Protein AF-A0A5C3M420-F1 (afdb_monomer_lite)

Structure (mmCIF, N/CA/C/O backbone):
data_AF-A0A5C3M420-F1
#
_entry.id   AF-A0A5C3M420-F1
#
loop_
_atom_site.group_PDB
_atom_site.id
_atom_site.type_symbol
_atom_site.label_atom_id
_atom_site.label_alt_id
_atom_site.label_comp_id
_atom_site.label_asym_id
_atom_site.label_entity_id
_atom_site.label_seq_id
_atom_site.pdbx_PDB_ins_code
_atom_site.Cartn_x
_atom_site.Cartn_y
_atom_site.Cartn_z
_atom_site.occupancy
_atom_site.B_iso_or_equiv
_atom_site.auth_seq_id
_atom_site.auth_comp_id
_atom_site.auth_asym_id
_atom_site.auth_atom_id
_atom_site.pdbx_PDB_model_num
ATOM 1 N N . MET A 1 1 ? 15.493 58.027 -24.169 1.00 43.50 1 MET A N 1
ATOM 2 C CA . MET A 1 1 ? 16.728 57.248 -24.411 1.00 43.50 1 MET A CA 1
ATOM 3 C C . MET A 1 1 ? 17.634 57.527 -23.224 1.00 43.50 1 MET A C 1
ATOM 5 O O . MET A 1 1 ? 17.927 58.688 -23.019 1.00 43.50 1 MET A O 1
ATOM 9 N N . THR A 1 2 ? 18.000 56.637 -22.314 1.00 48.19 2 THR A N 1
ATOM 10 C CA . THR A 1 2 ? 17.887 55.180 -22.166 1.00 48.19 2 THR A CA 1
ATOM 11 C C . THR A 1 2 ? 18.110 54.955 -20.668 1.00 48.19 2 THR A C 1
ATOM 13 O O . THR A 1 2 ? 19.134 55.381 -20.142 1.00 48.19 2 THR A O 1
ATOM 16 N N . SER A 1 3 ? 17.143 54.359 -19.975 1.00 47.31 3 SER A N 1
ATOM 17 C CA . SER A 1 3 ? 17.242 54.040 -18.548 1.00 47.31 3 SER A CA 1
ATOM 18 C C . SER A 1 3 ? 17.802 52.629 -18.400 1.00 47.31 3 SER A C 1
ATOM 20 O O . SER A 1 3 ? 17.186 51.684 -18.886 1.00 47.31 3 SER A O 1
ATOM 22 N N . ALA A 1 4 ? 18.955 52.480 -17.748 1.00 53.03 4 ALA A N 1
ATOM 23 C CA . ALA A 1 4 ? 19.544 51.184 -17.424 1.00 53.03 4 ALA A CA 1
ATOM 24 C C . ALA A 1 4 ? 19.573 51.009 -15.899 1.00 53.03 4 ALA A C 1
ATOM 26 O O . ALA A 1 4 ? 20.404 51.596 -15.209 1.00 53.03 4 ALA A O 1
ATOM 27 N N . SER A 1 5 ? 18.630 50.218 -15.382 1.00 60.97 5 SER A N 1
ATOM 28 C CA . SER A 1 5 ? 18.646 49.701 -14.012 1.00 60.97 5 SER A CA 1
ATOM 29 C C . SER A 1 5 ? 19.560 48.481 -13.944 1.00 60.97 5 SER A C 1
ATOM 31 O O . SER A 1 5 ? 19.334 47.491 -14.637 1.00 60.97 5 SER A O 1
ATOM 33 N N . ILE A 1 6 ? 20.574 48.553 -13.085 1.00 59.03 6 ILE A N 1
ATOM 34 C CA . ILE A 1 6 ? 21.449 47.439 -12.716 1.00 59.03 6 ILE A CA 1
ATOM 35 C C . ILE A 1 6 ? 20.748 46.645 -11.607 1.00 59.03 6 ILE A C 1
ATOM 37 O O . ILE A 1 6 ? 20.498 47.173 -10.526 1.00 59.03 6 ILE A O 1
ATOM 41 N N . VAL A 1 7 ? 20.416 45.384 -11.886 1.00 64.81 7 VAL A N 1
ATOM 42 C CA . VAL A 1 7 ? 19.904 44.419 -10.903 1.00 64.81 7 VAL A CA 1
ATOM 43 C C . VAL A 1 7 ? 21.089 43.619 -10.365 1.00 64.81 7 VAL A C 1
ATOM 45 O O . VAL A 1 7 ? 21.772 42.925 -11.116 1.00 64.81 7 VAL A O 1
ATOM 48 N N . GLN A 1 8 ? 21.350 43.741 -9.064 1.00 56.66 8 GLN A N 1
ATOM 49 C CA . GLN A 1 8 ? 22.306 42.914 -8.330 1.00 56.66 8 GLN A CA 1
ATOM 50 C C . GLN A 1 8 ? 21.670 41.552 -8.022 1.00 56.66 8 GLN A C 1
ATOM 52 O O . GLN A 1 8 ? 20.697 41.471 -7.274 1.00 56.66 8 GLN A O 1
ATOM 57 N N . ASN A 1 9 ? 22.236 40.483 -8.584 1.00 48.94 9 ASN A N 1
ATOM 58 C CA . ASN A 1 9 ? 21.923 39.105 -8.212 1.00 48.94 9 ASN A CA 1
ATOM 59 C C . ASN A 1 9 ? 22.788 38.695 -7.012 1.00 48.94 9 ASN A C 1
ATOM 61 O O . ASN A 1 9 ? 23.989 38.480 -7.158 1.00 48.94 9 ASN A O 1
ATOM 65 N N . ASN A 1 10 ? 22.171 38.564 -5.837 1.00 50.19 10 ASN A N 1
ATOM 66 C CA . ASN A 1 10 ? 22.760 37.899 -4.676 1.00 50.19 10 ASN A CA 1
ATOM 67 C C . ASN A 1 10 ? 22.453 36.396 -4.746 1.00 50.19 10 ASN A C 1
ATOM 69 O O . ASN A 1 10 ? 21.344 35.967 -4.435 1.00 50.19 10 ASN A O 1
ATOM 73 N N . THR A 1 11 ? 23.441 35.592 -5.130 1.00 52.19 11 THR A N 1
ATOM 74 C CA . THR A 1 11 ? 23.474 34.140 -4.890 1.00 52.19 11 THR A CA 1
ATOM 75 C C . THR A 1 11 ? 24.064 33.863 -3.507 1.00 52.19 11 THR A C 1
ATOM 77 O O . THR A 1 11 ? 25.225 34.214 -3.286 1.00 52.19 11 THR A O 1
ATOM 80 N N . PRO A 1 12 ? 23.349 33.204 -2.577 1.00 58.88 12 PRO A N 1
ATOM 81 C CA . PRO A 1 12 ? 23.989 32.638 -1.401 1.00 58.88 12 PRO A CA 1
ATOM 82 C C . PRO A 1 12 ? 24.700 31.329 -1.771 1.00 58.88 12 PRO A C 1
ATOM 84 O O . PRO A 1 12 ? 24.076 30.318 -2.087 1.00 58.88 12 PRO A O 1
ATOM 87 N N . SER A 1 13 ? 26.031 31.379 -1.710 1.00 59.00 13 SER A N 1
ATOM 88 C CA . SER A 1 13 ? 26.886 30.215 -1.483 1.00 59.00 13 SER A CA 1
ATOM 89 C C . SER A 1 13 ? 26.522 29.601 -0.130 1.00 59.00 13 SER A C 1
ATOM 91 O O . SER A 1 13 ? 26.544 30.293 0.887 1.00 59.00 13 SER A O 1
ATOM 93 N N . SER A 1 14 ? 26.172 28.317 -0.113 1.00 49.94 14 SER A N 1
ATOM 94 C CA . SER A 1 14 ? 26.114 27.522 1.113 1.00 49.94 14 SER A CA 1
ATOM 95 C C . SER A 1 14 ? 26.688 26.145 0.830 1.00 49.94 14 SER A C 1
ATOM 97 O O . SER A 1 14 ? 26.012 25.231 0.361 1.00 49.94 14 SER A O 1
ATOM 99 N N . GLU A 1 15 ? 27.969 26.047 1.145 1.00 55.97 15 GLU A N 1
ATOM 100 C CA . GLU A 1 15 ? 28.730 24.836 1.389 1.00 55.97 15 GLU A CA 1
ATOM 101 C C . GLU A 1 15 ? 27.978 23.882 2.331 1.00 55.97 15 GLU A C 1
ATOM 103 O O . GLU A 1 15 ? 27.531 24.284 3.406 1.00 55.97 15 GLU A O 1
ATOM 108 N N . LYS A 1 16 ? 27.862 22.615 1.917 1.00 52.25 16 LYS A N 1
ATOM 109 C CA . LYS A 1 16 ? 28.010 21.391 2.732 1.00 52.25 16 LYS A CA 1
ATOM 110 C C . LYS A 1 16 ? 27.599 20.188 1.884 1.00 52.25 16 LYS A C 1
ATOM 112 O O . LYS A 1 16 ? 26.510 19.636 2.002 1.00 52.25 16 LYS A O 1
ATOM 117 N N . SER A 1 17 ? 28.513 19.782 1.012 1.00 45.66 17 SER A N 1
ATOM 118 C CA . SER A 1 17 ? 28.551 18.431 0.467 1.00 45.66 17 SER A CA 1
ATOM 119 C C . SER A 1 17 ? 28.865 17.463 1.610 1.00 45.66 17 SER A C 1
ATOM 121 O O . SER A 1 17 ? 30.015 17.348 2.034 1.00 45.66 17 SER A O 1
ATOM 123 N N . ILE A 1 18 ? 27.840 16.793 2.133 1.00 50.50 18 ILE A N 1
ATOM 124 C CA . ILE A 1 18 ? 28.016 15.595 2.954 1.00 50.50 18 ILE A CA 1
ATOM 125 C C . ILE A 1 18 ? 28.376 14.479 1.973 1.00 50.50 18 ILE A C 1
ATOM 127 O O . ILE A 1 18 ? 27.504 13.869 1.360 1.00 50.50 18 ILE A O 1
ATOM 131 N N . TYR A 1 19 ? 29.677 14.281 1.764 1.00 42.84 19 TYR A N 1
ATOM 132 C CA . TYR A 1 19 ? 30.192 13.068 1.144 1.00 42.84 19 TYR A CA 1
ATOM 133 C C . TYR A 1 19 ? 29.879 11.910 2.089 1.00 42.84 19 TYR A C 1
ATOM 135 O O . TYR A 1 19 ? 30.437 11.816 3.181 1.00 42.84 19 TYR A O 1
ATOM 143 N N . PHE A 1 20 ? 28.941 11.064 1.679 1.00 44.50 20 PHE A N 1
ATOM 144 C CA . PHE A 1 20 ? 28.735 9.765 2.292 1.00 44.50 20 PHE A CA 1
ATOM 145 C C . PHE A 1 20 ? 29.789 8.829 1.695 1.00 44.50 20 PHE A C 1
ATOM 147 O O . PHE A 1 20 ? 29.672 8.382 0.556 1.00 44.50 20 PHE A O 1
ATOM 154 N N . ASP A 1 21 ? 30.859 8.623 2.455 1.00 44.31 21 ASP A N 1
ATOM 155 C CA . ASP A 1 21 ? 31.902 7.635 2.203 1.00 44.31 21 ASP A CA 1
ATOM 156 C C . ASP A 1 21 ? 31.321 6.238 2.488 1.00 44.31 21 ASP A C 1
ATOM 158 O O . ASP A 1 21 ? 31.349 5.736 3.614 1.00 44.31 21 ASP A O 1
ATOM 162 N N . ALA A 1 22 ? 30.668 5.657 1.477 1.00 46.47 22 ALA A N 1
ATOM 163 C CA . ALA A 1 22 ? 30.218 4.273 1.508 1.00 46.47 22 ALA A CA 1
ATOM 164 C C . ALA A 1 22 ? 31.413 3.372 1.186 1.00 46.47 22 ALA A C 1
ATOM 166 O O . ALA A 1 22 ? 31.819 3.188 0.040 1.00 46.47 22 ALA A O 1
ATOM 167 N N . SER A 1 23 ? 31.975 2.835 2.255 1.00 44.78 23 SER A N 1
ATOM 168 C CA . SER A 1 23 ? 33.037 1.850 2.261 1.00 44.78 23 SER A CA 1
ATOM 169 C C . SER A 1 23 ? 32.582 0.524 1.637 1.00 44.78 23 SER A C 1
ATOM 171 O O . SER A 1 23 ? 31.492 0.021 1.904 1.00 44.78 23 SER A O 1
ATOM 173 N N . SER A 1 24 ? 33.515 -0.082 0.898 1.00 45.31 24 SER A N 1
ATOM 174 C CA . SER A 1 24 ? 33.681 -1.527 0.674 1.00 45.31 24 SER A CA 1
ATOM 175 C C . SER A 1 24 ? 32.577 -2.285 -0.079 1.00 45.31 24 SER A C 1
ATOM 177 O O . SER A 1 24 ? 31.695 -2.899 0.517 1.00 45.31 24 SER A O 1
ATOM 179 N N . GLU A 1 25 ? 32.735 -2.378 -1.401 1.00 46.38 25 GLU A N 1
ATOM 180 C CA . GLU A 1 25 ? 32.215 -3.504 -2.182 1.00 46.38 25 GLU A CA 1
ATOM 181 C C . GLU A 1 25 ? 33.044 -4.776 -1.894 1.00 46.38 25 GLU A C 1
ATOM 183 O O . GLU A 1 25 ? 34.276 -4.734 -1.980 1.00 46.38 25 GLU A O 1
ATOM 188 N N . PRO A 1 26 ? 32.421 -5.928 -1.588 1.00 55.19 26 PRO A N 1
ATOM 189 C CA . PRO A 1 26 ? 33.087 -7.217 -1.689 1.00 55.19 26 PRO A CA 1
ATOM 190 C C . PRO A 1 26 ? 33.207 -7.608 -3.167 1.00 55.19 26 PRO A C 1
ATOM 192 O O . PRO A 1 26 ? 32.217 -7.728 -3.890 1.00 55.19 26 PRO A O 1
ATOM 195 N N . SER A 1 27 ? 34.442 -7.829 -3.606 1.00 52.62 27 SER A N 1
ATOM 196 C CA . SER A 1 27 ? 34.795 -8.359 -4.918 1.00 52.62 27 SER A CA 1
ATOM 197 C C . SER A 1 27 ? 34.137 -9.723 -5.153 1.00 52.62 27 SER A C 1
ATOM 199 O O . SER A 1 27 ? 34.601 -10.761 -4.683 1.00 52.62 27 SER A O 1
ATOM 201 N N . MET A 1 28 ? 33.045 -9.734 -5.918 1.00 48.25 28 MET A N 1
ATOM 202 C CA . MET A 1 28 ? 32.495 -10.962 -6.481 1.00 48.25 28 MET A CA 1
ATOM 203 C C . MET A 1 28 ? 33.447 -11.477 -7.562 1.00 48.25 28 MET A C 1
ATOM 205 O O . MET A 1 28 ? 33.531 -10.944 -8.668 1.00 48.25 28 MET A O 1
ATOM 209 N N . GLN A 1 29 ? 34.189 -12.525 -7.212 1.00 52.38 29 GLN A N 1
ATOM 210 C CA . GLN A 1 29 ? 34.937 -13.363 -8.139 1.00 52.38 29 GLN A CA 1
ATOM 211 C C . GLN A 1 29 ? 33.974 -13.965 -9.167 1.00 52.38 29 GLN A C 1
ATOM 213 O O . GLN A 1 29 ? 33.218 -14.892 -8.883 1.00 52.38 29 GLN A O 1
ATOM 218 N N . ILE A 1 30 ? 34.020 -13.424 -10.382 1.00 45.00 30 ILE A N 1
ATOM 219 C CA . ILE A 1 30 ? 33.416 -14.024 -11.567 1.00 45.00 30 ILE A CA 1
ATOM 220 C C . ILE A 1 30 ? 34.209 -15.296 -11.873 1.00 45.00 30 ILE A C 1
ATOM 222 O O . ILE A 1 30 ? 35.359 -15.244 -12.314 1.00 45.00 30 ILE A O 1
ATOM 226 N N . ALA A 1 31 ? 33.595 -16.447 -11.605 1.00 53.00 31 ALA A N 1
ATOM 227 C CA . ALA A 1 31 ? 34.076 -17.733 -12.076 1.00 53.00 31 ALA A CA 1
ATOM 228 C C . ALA A 1 31 ? 34.090 -17.732 -13.614 1.00 53.00 31 ALA A C 1
ATOM 230 O O . ALA A 1 31 ? 33.068 -17.506 -14.264 1.00 53.00 31 ALA A O 1
ATOM 231 N N . GLN A 1 32 ? 35.269 -17.969 -14.184 1.00 59.88 32 GLN A N 1
ATOM 232 C CA . GLN A 1 32 ? 35.469 -18.190 -15.612 1.00 59.88 32 GLN A CA 1
ATOM 233 C C . GLN A 1 32 ? 34.682 -19.433 -16.067 1.00 59.88 32 GLN A C 1
ATOM 235 O O . GLN A 1 32 ? 34.848 -20.496 -15.463 1.00 59.88 32 GLN A O 1
ATOM 240 N N . PRO A 1 33 ? 33.869 -19.364 -17.136 1.00 60.94 33 PRO A N 1
ATOM 241 C CA . PRO A 1 33 ? 33.363 -20.567 -17.781 1.00 60.94 33 PRO A CA 1
ATOM 242 C C . PRO A 1 33 ? 34.481 -21.248 -18.588 1.00 60.94 33 PRO A C 1
ATOM 244 O O . PRO A 1 33 ? 35.229 -20.604 -19.325 1.00 60.94 33 PRO A O 1
ATOM 247 N N . ALA A 1 34 ? 34.587 -22.566 -18.419 1.00 58.53 34 ALA A N 1
ATOM 248 C CA . ALA A 1 34 ? 35.535 -23.444 -19.098 1.00 58.53 34 ALA A CA 1
ATOM 249 C C . ALA A 1 34 ? 35.396 -23.404 -20.639 1.00 58.53 34 ALA A C 1
ATOM 251 O O . ALA A 1 34 ? 34.295 -23.178 -21.150 1.00 58.53 34 ALA A O 1
ATOM 252 N N . PRO A 1 35 ? 36.479 -23.667 -21.400 1.00 57.88 35 PRO A N 1
ATOM 253 C CA . PRO A 1 35 ? 36.430 -23.702 -22.857 1.00 57.88 35 PRO A CA 1
ATOM 254 C C . PRO A 1 35 ? 35.629 -24.911 -23.358 1.00 57.88 35 PRO A C 1
ATOM 256 O O . PRO A 1 35 ? 35.943 -26.062 -23.051 1.00 57.88 35 PRO A O 1
ATOM 259 N N . ALA A 1 36 ? 34.601 -24.629 -24.159 1.00 50.03 36 ALA A N 1
ATOM 260 C CA . ALA A 1 36 ? 33.817 -25.629 -24.864 1.00 50.03 36 ALA A CA 1
ATOM 261 C C . ALA A 1 36 ? 34.689 -26.401 -25.865 1.00 50.03 36 ALA A C 1
ATOM 263 O O . ALA A 1 36 ? 35.425 -25.836 -26.676 1.00 50.03 36 ALA A O 1
ATOM 264 N N . THR A 1 37 ? 34.577 -27.719 -25.772 1.00 50.03 37 THR A N 1
ATOM 265 C CA . THR A 1 37 ? 35.192 -28.729 -26.622 1.00 50.03 37 THR A CA 1
ATOM 266 C C . THR A 1 37 ? 34.767 -28.553 -28.080 1.00 50.03 37 THR A C 1
ATOM 268 O O . THR A 1 37 ? 33.584 -28.439 -28.393 1.00 50.03 37 THR A O 1
ATOM 271 N N . GLN A 1 38 ? 35.757 -28.555 -28.970 1.00 47.25 38 GLN A N 1
ATOM 272 C CA . GLN A 1 38 ? 35.588 -28.652 -30.416 1.00 47.25 38 GLN A CA 1
ATOM 273 C C . GLN A 1 38 ? 34.860 -29.953 -30.773 1.00 47.25 38 GLN A C 1
ATOM 275 O O . GLN A 1 38 ? 35.262 -31.028 -30.331 1.00 47.25 38 GLN A O 1
ATOM 280 N N . GLY A 1 39 ? 33.824 -29.874 -31.606 1.00 43.59 39 GLY A N 1
ATOM 281 C CA . GLY A 1 39 ? 33.157 -31.067 -32.110 1.00 43.59 39 GLY A CA 1
ATOM 282 C C . GLY A 1 39 ? 32.059 -30.765 -33.118 1.00 43.59 39 GLY A C 1
ATOM 283 O O . GLY A 1 39 ? 30.974 -30.341 -32.741 1.00 43.59 39 GLY A O 1
ATOM 284 N N . SER A 1 40 ? 32.356 -31.099 -34.373 1.00 46.72 40 SER A N 1
ATOM 285 C CA . SER A 1 40 ? 31.415 -31.381 -35.467 1.00 46.72 40 SER A CA 1
ATOM 286 C C . SER A 1 40 ? 30.982 -30.198 -36.334 1.00 46.72 40 SER A C 1
ATOM 288 O O . SER A 1 40 ? 30.028 -29.475 -36.061 1.00 46.72 40 SER A O 1
ATOM 290 N N . GLN A 1 41 ? 31.690 -30.092 -37.463 1.00 41.44 41 GLN A N 1
ATOM 291 C CA . GLN A 1 41 ? 31.197 -29.507 -38.702 1.00 41.44 41 GLN A CA 1
ATOM 292 C C . GLN A 1 41 ? 29.822 -30.091 -39.041 1.00 41.44 41 GLN A C 1
ATOM 294 O O . GLN A 1 41 ? 29.684 -31.307 -39.175 1.00 41.44 41 GLN A O 1
ATOM 299 N N . VAL A 1 42 ? 28.831 -29.223 -39.235 1.00 45.12 42 VAL A N 1
ATOM 300 C CA . VAL A 1 42 ? 27.623 -29.570 -39.980 1.00 45.12 42 VAL A CA 1
ATOM 301 C C . VAL A 1 42 ? 27.673 -28.825 -41.303 1.00 45.12 42 VAL A C 1
ATOM 303 O O . VAL A 1 42 ? 27.854 -27.612 -41.379 1.00 45.12 42 VAL A O 1
ATOM 306 N N . GLN A 1 43 ? 27.603 -29.649 -42.330 1.00 43.06 43 GLN A N 1
ATOM 307 C CA . GLN A 1 43 ? 27.652 -29.397 -43.752 1.00 43.06 43 GLN A CA 1
ATOM 308 C C . GLN A 1 43 ? 26.469 -28.509 -44.168 1.00 43.06 43 GLN A C 1
ATOM 310 O O . GLN A 1 43 ? 25.319 -28.808 -43.851 1.00 43.06 43 GLN A O 1
ATOM 315 N N . TYR A 1 44 ? 26.755 -27.403 -44.856 1.00 36.34 44 TYR A N 1
ATOM 316 C CA . TYR A 1 44 ? 25.734 -26.565 -45.478 1.00 36.34 44 TYR A CA 1
ATOM 317 C C . TYR A 1 44 ? 25.247 -27.243 -46.758 1.00 36.34 44 TYR A C 1
ATOM 319 O O . TYR A 1 44 ? 25.980 -27.257 -47.745 1.00 36.34 44 TYR A O 1
ATOM 327 N N . ASP A 1 45 ? 24.010 -27.735 -46.757 1.00 40.59 45 ASP A N 1
ATOM 328 C CA . ASP A 1 45 ? 23.260 -27.967 -47.990 1.00 40.59 45 ASP A CA 1
ATOM 329 C C . ASP A 1 45 ? 22.263 -26.823 -48.198 1.00 40.59 45 ASP A C 1
ATO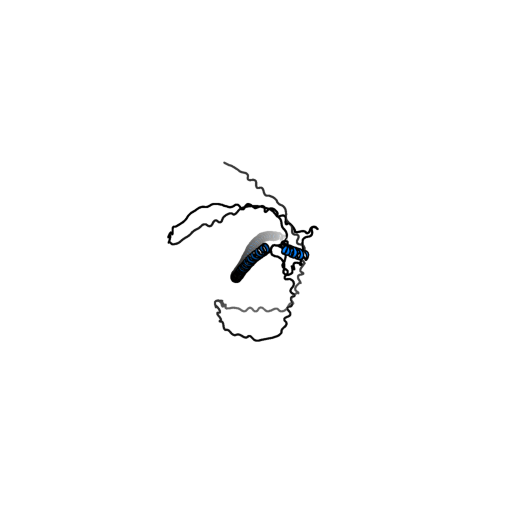M 331 O O . ASP A 1 45 ? 21.296 -26.636 -47.458 1.00 40.59 45 ASP A O 1
ATOM 335 N N . SER A 1 46 ? 22.544 -26.032 -49.232 1.00 45.97 46 SER A N 1
ATOM 336 C CA . SER A 1 46 ? 21.610 -25.093 -49.845 1.00 45.97 46 SER A CA 1
ATOM 337 C C . SER A 1 46 ? 20.595 -25.861 -50.679 1.00 45.97 46 SER A C 1
ATOM 339 O O . SER A 1 46 ? 20.960 -26.367 -51.736 1.00 45.97 46 SER A O 1
ATOM 341 N N . GLN A 1 47 ? 19.318 -25.849 -50.291 1.00 45.22 47 GLN A N 1
ATOM 342 C CA . GLN A 1 47 ? 18.212 -26.050 -51.232 1.00 45.22 47 GLN A CA 1
ATOM 343 C C . GLN A 1 47 ? 17.041 -25.106 -50.923 1.00 45.22 47 GLN A C 1
ATOM 345 O O . GLN A 1 47 ? 16.318 -25.249 -49.947 1.00 45.22 47 GLN A O 1
ATOM 350 N N . MET A 1 48 ? 16.948 -24.086 -51.777 1.00 39.38 48 MET A N 1
ATOM 351 C CA . MET A 1 48 ? 15.757 -23.591 -52.473 1.00 39.38 48 MET A CA 1
ATOM 352 C C . MET A 1 48 ? 14.374 -23.713 -51.801 1.00 39.38 48 MET A C 1
ATOM 354 O O . MET A 1 48 ? 13.810 -24.790 -51.672 1.00 39.38 48 MET A O 1
ATOM 358 N N . ALA A 1 49 ? 13.776 -22.528 -51.647 1.00 41.41 49 ALA A N 1
ATOM 359 C CA . ALA A 1 49 ? 12.416 -22.173 -52.060 1.00 41.41 49 ALA A CA 1
ATOM 360 C C . ALA A 1 49 ? 11.192 -22.720 -51.289 1.00 41.41 49 ALA A C 1
ATOM 362 O O . ALA A 1 49 ? 10.844 -23.892 -51.337 1.00 41.41 49 ALA A O 1
ATOM 363 N N . ALA A 1 50 ? 10.425 -21.733 -50.805 1.00 42.84 50 ALA A N 1
ATOM 364 C CA . ALA A 1 50 ? 8.987 -21.547 -51.025 1.00 42.84 50 ALA A CA 1
ATOM 365 C C . ALA A 1 50 ? 8.056 -21.634 -49.800 1.00 42.84 50 ALA A C 1
ATOM 367 O O . ALA A 1 50 ? 7.985 -22.621 -49.079 1.00 42.84 50 ALA A O 1
ATOM 368 N N . THR A 1 51 ? 7.187 -20.617 -49.768 1.00 41.44 51 THR A N 1
ATOM 369 C CA . THR A 1 51 ? 5.811 -20.602 -49.240 1.00 41.44 51 THR A CA 1
ATOM 370 C C . THR A 1 51 ? 5.628 -20.251 -47.761 1.00 41.44 51 THR A C 1
ATOM 372 O O . THR A 1 51 ? 5.730 -21.079 -46.863 1.00 41.44 51 THR A O 1
ATOM 375 N N . ALA A 1 52 ? 5.253 -18.989 -47.535 1.00 50.56 52 ALA A N 1
ATOM 376 C CA . ALA A 1 52 ? 4.556 -18.539 -46.336 1.00 50.56 52 ALA A CA 1
ATOM 377 C C . ALA A 1 52 ? 3.205 -19.263 -46.180 1.00 50.56 52 ALA A C 1
ATOM 379 O O . ALA A 1 52 ? 2.553 -19.577 -47.179 1.00 50.56 52 ALA A O 1
ATOM 380 N N . PRO A 1 53 ? 2.719 -19.412 -44.941 1.00 54.12 53 PRO A N 1
ATOM 381 C CA . PRO A 1 53 ? 1.413 -18.815 -44.681 1.00 54.12 53 PRO A CA 1
ATOM 382 C C . PRO A 1 53 ? 1.356 -18.017 -43.375 1.00 54.12 53 PRO A C 1
ATOM 384 O O . PRO A 1 53 ? 1.945 -18.363 -42.352 1.00 54.12 53 PRO A O 1
ATOM 387 N N . ALA A 1 54 ? 0.595 -16.928 -43.450 1.00 49.44 54 ALA A N 1
ATOM 388 C CA . ALA A 1 54 ? 0.193 -16.089 -42.338 1.00 49.44 54 ALA A CA 1
ATOM 389 C C . ALA A 1 54 ? -0.628 -16.887 -41.314 1.00 49.44 54 ALA A C 1
ATOM 391 O O . ALA A 1 54 ? -1.607 -17.540 -41.676 1.00 4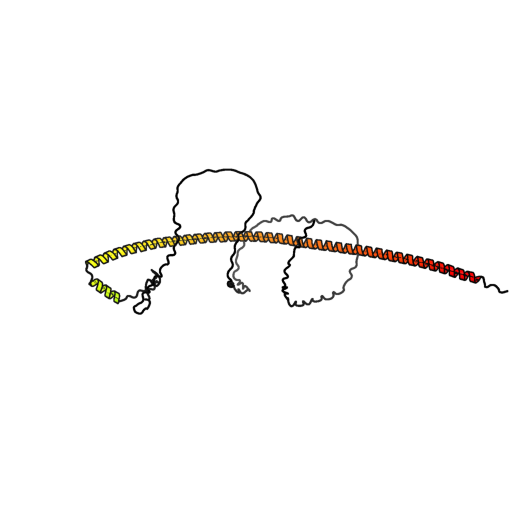9.44 54 ALA A O 1
ATOM 392 N N . VAL A 1 55 ? -0.272 -16.774 -40.033 1.00 48.31 55 VAL A N 1
ATOM 393 C CA . VAL A 1 55 ? -1.118 -17.223 -38.923 1.00 48.31 55 VAL A CA 1
ATOM 394 C C . VAL A 1 55 ? -1.581 -15.991 -38.157 1.00 48.31 55 VAL A C 1
ATOM 396 O O . VAL A 1 55 ? -0.829 -15.359 -37.419 1.00 48.31 55 VAL A O 1
ATOM 399 N N . SER A 1 56 ? -2.838 -15.645 -38.417 1.00 43.28 56 SER A N 1
ATOM 400 C CA . SER A 1 56 ? -3.682 -14.785 -37.594 1.00 43.28 56 SER A CA 1
ATOM 401 C C . SER A 1 56 ? -3.894 -15.445 -36.228 1.00 43.28 56 SER A C 1
ATOM 403 O O . SER A 1 56 ? -4.266 -16.616 -36.170 1.00 43.28 56 SER A O 1
ATOM 405 N N . TYR A 1 57 ? -3.690 -14.697 -35.143 1.00 42.06 57 TYR A N 1
ATOM 406 C CA . TYR A 1 57 ? -4.157 -15.080 -33.811 1.00 42.06 57 TYR A CA 1
ATOM 407 C C . TYR A 1 57 ? -5.250 -14.109 -33.365 1.00 42.06 57 TYR A C 1
ATOM 409 O O . TYR A 1 57 ? -4.977 -13.071 -32.765 1.00 42.06 57 TYR A O 1
ATOM 417 N N . ASP A 1 58 ? -6.495 -14.484 -33.652 1.00 37.97 58 ASP A N 1
ATOM 418 C CA . ASP A 1 58 ? -7.680 -13.977 -32.966 1.00 37.97 58 ASP A CA 1
ATOM 419 C C . ASP A 1 58 ? -7.759 -14.636 -31.579 1.00 37.97 58 ASP A C 1
ATOM 421 O O . ASP A 1 58 ? -8.056 -15.824 -31.454 1.00 37.97 58 ASP A O 1
ATOM 425 N N . TYR A 1 59 ? -7.499 -13.873 -30.514 1.00 41.69 59 TYR A N 1
ATOM 426 C CA . TYR A 1 59 ? -7.816 -14.272 -29.138 1.00 41.69 59 TYR A CA 1
ATOM 427 C C . TYR A 1 59 ? -9.063 -13.523 -28.671 1.00 41.69 59 TYR A C 1
ATOM 429 O O . TYR A 1 59 ? -9.001 -12.530 -27.948 1.00 41.69 59 TYR A O 1
ATOM 437 N N . ALA A 1 60 ? -10.219 -14.033 -29.085 1.00 49.44 60 ALA A N 1
ATOM 438 C CA . ALA A 1 60 ? -11.513 -13.619 -28.569 1.00 49.44 60 ALA A CA 1
ATOM 439 C C . ALA A 1 60 ? -12.421 -14.839 -28.393 1.00 49.44 60 ALA A C 1
ATOM 441 O O . ALA A 1 60 ? -13.301 -15.085 -29.204 1.00 49.44 60 ALA A O 1
ATOM 442 N N . HIS A 1 61 ? -12.249 -15.585 -27.300 1.00 44.81 61 HIS A N 1
ATOM 443 C CA . HIS A 1 61 ? -13.321 -16.432 -26.780 1.00 44.81 61 HIS A CA 1
ATOM 444 C C . HIS A 1 61 ? -13.319 -16.440 -25.254 1.00 44.81 61 HIS A C 1
ATOM 446 O O . HIS A 1 61 ? -12.420 -16.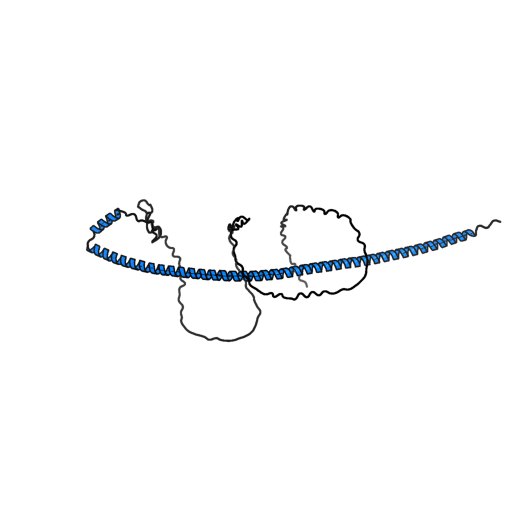956 -24.593 1.00 44.81 61 HIS A O 1
ATOM 452 N N . GLY A 1 62 ? -14.372 -15.834 -24.703 1.00 43.72 62 GLY A N 1
ATOM 453 C CA . GLY A 1 62 ? -14.741 -15.960 -23.306 1.00 43.72 62 GLY A CA 1
ATOM 454 C C . GLY A 1 62 ? -15.139 -17.397 -22.992 1.00 43.72 62 GLY A C 1
ATOM 455 O O . GLY A 1 62 ? -16.044 -17.952 -23.611 1.00 43.72 62 GLY A O 1
ATOM 456 N N . SER A 1 63 ? -14.479 -17.972 -21.993 1.00 41.59 63 SER A N 1
ATOM 457 C CA . SER A 1 63 ? -14.885 -19.233 -21.390 1.00 41.59 63 SER A CA 1
ATOM 458 C C . SER A 1 63 ? -15.787 -18.934 -20.195 1.00 41.59 63 SER A C 1
ATOM 460 O O . SER A 1 63 ? -15.333 -18.501 -19.136 1.00 41.59 63 SER A O 1
ATOM 462 N N . LYS A 1 64 ? -17.094 -19.117 -20.404 1.00 52.12 64 LYS A N 1
ATOM 463 C CA . LYS A 1 64 ? -18.079 -19.355 -19.348 1.00 52.12 64 LYS A CA 1
ATOM 464 C C . LYS A 1 64 ? -18.190 -20.872 -19.177 1.00 52.12 64 LYS A C 1
ATOM 466 O O . LYS A 1 64 ? -18.843 -21.516 -19.988 1.00 52.12 64 LYS A O 1
ATOM 471 N N . TYR A 1 65 ? -17.590 -21.414 -18.124 1.00 51.62 65 TYR A N 1
ATOM 472 C CA . TYR A 1 65 ? -17.960 -22.709 -17.546 1.00 51.62 65 TYR A CA 1
ATOM 473 C C . TYR A 1 65 ? -18.193 -22.446 -16.054 1.00 51.62 65 TYR A C 1
ATOM 475 O O . TYR A 1 65 ? -17.278 -22.026 -15.357 1.00 51.62 65 TYR A O 1
ATOM 483 N N . LEU A 1 66 ? -19.445 -22.266 -15.639 1.00 47.56 66 LEU A N 1
ATOM 484 C CA . LEU A 1 66 ? -20.426 -23.300 -15.291 1.00 47.56 66 LEU A CA 1
ATOM 485 C C . LEU A 1 66 ? -20.068 -23.964 -13.955 1.00 47.56 66 LEU A C 1
ATOM 487 O O . LEU A 1 66 ? -19.229 -24.858 -13.882 1.00 47.56 66 LEU A O 1
ATOM 491 N N . ASP A 1 67 ? -20.752 -23.477 -12.922 1.00 45.25 67 ASP A N 1
ATOM 492 C CA . ASP A 1 67 ? -21.006 -24.154 -11.659 1.00 45.25 67 ASP A CA 1
ATOM 493 C C . ASP A 1 67 ? -21.490 -25.589 -11.899 1.00 45.25 67 ASP A C 1
ATOM 495 O O . ASP A 1 67 ? -22.426 -25.784 -12.669 1.00 45.25 67 ASP A O 1
ATOM 499 N N . TYR A 1 68 ? -20.938 -26.563 -11.172 1.00 48.34 68 TYR A N 1
ATOM 500 C CA . TYR A 1 68 ? -21.740 -27.631 -10.575 1.00 48.34 68 TYR A CA 1
ATOM 501 C C . TYR A 1 68 ? -21.106 -28.129 -9.269 1.00 48.34 68 TYR A C 1
ATOM 503 O O . TYR A 1 68 ? -19.918 -28.417 -9.167 1.00 48.34 68 TYR A O 1
ATOM 511 N N . LEU A 1 69 ? -21.987 -28.161 -8.277 1.00 43.28 69 LEU A N 1
ATOM 512 C CA . LEU A 1 69 ? -21.876 -28.536 -6.873 1.00 43.28 69 LEU A CA 1
ATOM 513 C C . LEU A 1 69 ? -21.418 -29.986 -6.640 1.00 43.28 69 LEU A C 1
ATOM 515 O O . LEU A 1 69 ? -21.774 -30.878 -7.407 1.00 43.28 69 LEU A O 1
ATOM 519 N N . GLY A 1 70 ? -20.802 -30.246 -5.482 1.00 35.91 70 GLY A N 1
ATOM 520 C CA . GLY A 1 70 ? -20.758 -31.595 -4.904 1.00 35.91 70 GLY A CA 1
ATOM 521 C C . GLY A 1 70 ? -19.900 -31.719 -3.635 1.00 35.91 70 GLY A C 1
ATOM 522 O O . GLY A 1 70 ? -18.693 -31.535 -3.737 1.00 35.91 70 GLY A O 1
ATOM 523 N N . PRO A 1 71 ? -20.479 -32.016 -2.454 1.00 57.19 71 PRO A N 1
ATOM 524 C CA . PRO A 1 71 ? -19.805 -31.968 -1.155 1.00 57.19 71 PRO A CA 1
ATOM 525 C C . PRO A 1 71 ? -19.130 -33.300 -0.803 1.00 57.19 71 PRO A C 1
ATOM 527 O O . PRO A 1 71 ? -19.646 -34.360 -1.146 1.00 57.19 71 PRO A O 1
ATOM 530 N N . ASN A 1 72 ? -18.042 -33.269 -0.028 1.00 42.09 72 ASN A N 1
ATOM 531 C CA . ASN A 1 72 ? -17.694 -34.423 0.797 1.00 42.09 72 ASN A CA 1
ATOM 532 C C . ASN A 1 72 ? -16.952 -33.997 2.067 1.00 42.09 72 ASN A C 1
ATOM 534 O O . ASN A 1 72 ? -15.813 -33.538 2.028 1.00 42.09 72 ASN A O 1
ATOM 538 N N . ALA A 1 73 ? -17.649 -34.134 3.189 1.00 45.50 73 ALA A N 1
ATOM 539 C CA . ALA A 1 73 ? -17.091 -34.106 4.524 1.00 45.50 73 ALA A CA 1
ATOM 540 C C . ALA A 1 73 ? -17.045 -35.554 5.008 1.00 45.50 73 ALA A C 1
ATOM 542 O O . ALA A 1 73 ? -18.098 -36.181 5.073 1.00 45.50 73 ALA A O 1
ATOM 543 N N . GLN A 1 74 ? -15.862 -36.055 5.364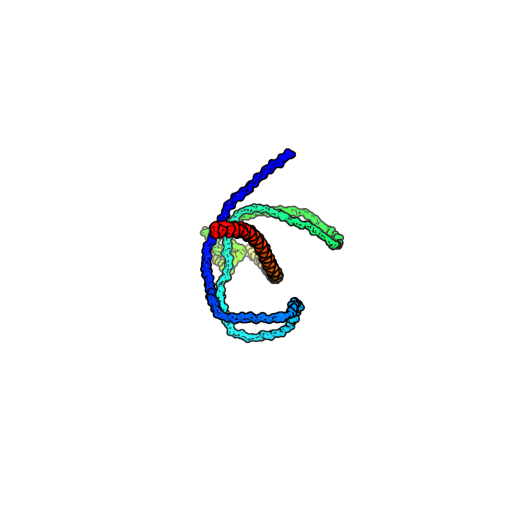 1.00 41.16 74 GLN A N 1
ATOM 544 C CA . GLN A 1 74 ? -15.693 -37.064 6.409 1.00 41.16 74 GLN A CA 1
ATOM 545 C C . GLN A 1 74 ? -14.210 -37.206 6.783 1.00 41.16 74 GLN A C 1
ATOM 547 O O . GLN A 1 74 ? -13.381 -37.600 5.972 1.00 41.16 74 GLN A O 1
ATOM 552 N N . ASN A 1 75 ? -13.940 -36.840 8.036 1.00 45.38 75 ASN A N 1
ATOM 553 C CA . ASN A 1 75 ? -13.129 -37.556 9.017 1.00 45.38 75 ASN A CA 1
ATOM 554 C C . ASN A 1 75 ? -11.745 -38.064 8.588 1.00 45.38 75 ASN A C 1
ATOM 556 O O . ASN A 1 75 ? -11.629 -39.115 7.972 1.00 45.38 75 ASN A O 1
ATOM 560 N N . ASN A 1 76 ? -10.704 -37.397 9.091 1.00 43.94 76 ASN A N 1
ATOM 561 C CA . ASN A 1 76 ? -9.519 -38.083 9.598 1.00 43.94 76 ASN A CA 1
ATOM 562 C C . ASN A 1 76 ? -9.105 -37.425 10.917 1.00 43.94 76 ASN A C 1
ATOM 564 O O . ASN A 1 76 ? -8.843 -36.223 10.972 1.00 43.94 76 ASN A O 1
ATOM 568 N N . GLU A 1 77 ? -9.135 -38.238 11.967 1.00 50.41 77 GLU A N 1
ATOM 569 C CA . GLU A 1 77 ? -8.621 -37.953 13.299 1.00 50.41 77 GLU A CA 1
ATOM 570 C C . GLU A 1 77 ? -7.079 -37.966 13.293 1.00 50.41 77 GLU A C 1
ATOM 572 O O . GLU A 1 77 ? -6.446 -38.634 12.477 1.00 50.41 77 GLU A O 1
ATOM 577 N N . ASP A 1 78 ? -6.513 -37.205 14.229 1.00 53.50 78 ASP A N 1
ATOM 578 C CA . ASP A 1 78 ? -5.184 -37.358 14.827 1.00 53.50 78 ASP A CA 1
ATOM 579 C C . ASP A 1 78 ? -3.946 -37.277 13.921 1.00 53.50 78 ASP A C 1
ATOM 581 O O . ASP A 1 78 ? -3.194 -38.228 13.715 1.00 53.50 78 ASP A O 1
ATOM 585 N N . GLY A 1 79 ? -3.649 -36.046 13.499 1.00 45.56 79 GLY A N 1
ATOM 586 C CA . GLY A 1 79 ? -2.309 -35.620 13.100 1.00 45.56 79 GLY A CA 1
ATOM 587 C C . GLY A 1 79 ? -1.895 -34.382 13.890 1.00 45.56 79 GLY A C 1
ATOM 588 O O . GLY A 1 79 ? -2.330 -33.274 13.584 1.00 45.56 79 GLY A O 1
ATOM 589 N N . ILE A 1 80 ? -1.053 -34.562 14.909 1.00 52.72 80 ILE A N 1
ATOM 590 C CA . ILE A 1 80 ? -0.371 -33.475 15.623 1.00 52.72 80 ILE A CA 1
ATOM 591 C C . ILE A 1 80 ? 0.539 -32.764 14.612 1.00 52.72 80 ILE A C 1
ATOM 593 O O . ILE A 1 80 ? 1.636 -33.228 14.308 1.00 52.72 80 ILE A O 1
ATOM 597 N N . ILE A 1 81 ? 0.069 -31.646 14.056 1.00 54.03 81 ILE A N 1
ATOM 598 C CA . ILE A 1 81 ? 0.880 -30.763 13.218 1.00 54.03 81 ILE A CA 1
ATOM 599 C C . ILE A 1 81 ? 1.768 -29.946 14.158 1.00 54.03 81 ILE A C 1
ATOM 601 O O . ILE A 1 81 ? 1.350 -28.950 14.744 1.00 54.03 81 ILE A O 1
ATOM 605 N N . GLN A 1 82 ? 3.010 -30.394 14.316 1.00 51.88 82 GLN A N 1
ATOM 606 C CA . GLN A 1 82 ? 4.102 -29.580 14.840 1.00 51.88 82 GLN A CA 1
ATOM 607 C C . GLN A 1 82 ? 4.354 -28.429 13.854 1.00 51.88 82 GLN A C 1
ATOM 609 O O . GLN A 1 82 ? 4.842 -28.642 12.746 1.00 51.88 82 GLN A O 1
ATOM 614 N N . HIS A 1 83 ? 3.988 -27.206 14.235 1.00 50.06 83 HIS A N 1
ATOM 615 C CA . HIS A 1 83 ? 4.330 -26.001 13.482 1.00 50.06 83 HIS A CA 1
ATOM 616 C C . HIS A 1 83 ? 5.809 -25.657 13.732 1.00 50.06 83 HIS A C 1
ATOM 618 O O . HIS A 1 83 ? 6.175 -25.437 14.886 1.00 50.06 83 HIS A O 1
ATOM 624 N N . PRO A 1 84 ? 6.675 -25.583 12.704 1.00 55.84 84 PRO A N 1
ATOM 625 C CA . PRO A 1 84 ? 8.105 -25.370 12.890 1.00 55.84 84 PRO A CA 1
ATOM 626 C C . PRO A 1 84 ? 8.457 -23.879 12.860 1.00 55.84 84 PRO A C 1
ATOM 628 O O . PRO A 1 84 ? 9.384 -23.492 12.163 1.00 55.84 84 PRO A O 1
ATOM 631 N N . HIS A 1 85 ? 7.713 -23.032 13.575 1.00 48.88 85 HIS A N 1
ATOM 632 C CA . HIS A 1 85 ? 8.109 -21.642 13.802 1.00 48.88 85 HIS A CA 1
ATOM 633 C C . HIS A 1 85 ? 7.622 -21.176 15.171 1.00 48.88 85 HIS A C 1
ATOM 635 O O . HIS A 1 85 ? 6.454 -20.834 15.360 1.00 48.88 85 HIS A O 1
ATOM 641 N N . ASP A 1 86 ? 8.560 -21.181 16.114 1.00 47.31 86 ASP A N 1
ATOM 642 C CA . ASP A 1 86 ? 8.438 -20.591 17.434 1.00 47.31 86 ASP A CA 1
ATOM 643 C C . ASP A 1 86 ? 7.926 -19.153 17.342 1.00 47.31 86 ASP A C 1
ATOM 645 O O . ASP A 1 86 ? 8.533 -18.267 16.733 1.00 47.31 86 ASP A O 1
ATOM 649 N N . SER A 1 87 ? 6.784 -18.937 17.984 1.00 57.34 87 SER A N 1
ATOM 650 C CA . SER A 1 87 ? 6.178 -17.642 18.235 1.00 57.34 87 SER A CA 1
ATOM 651 C C . SER A 1 87 ? 7.089 -16.799 19.131 1.00 57.34 87 SER A C 1
ATOM 653 O O . SER A 1 87 ? 6.958 -16.797 20.356 1.00 57.34 87 SER A O 1
ATOM 655 N N . GLN A 1 88 ? 8.012 -16.062 18.524 1.00 55.03 88 GLN A N 1
ATOM 656 C CA . GLN A 1 88 ? 8.682 -14.945 19.176 1.00 55.03 88 GLN A CA 1
ATOM 657 C C . GLN A 1 88 ? 7.814 -13.692 19.015 1.00 55.03 88 GLN A C 1
ATOM 659 O O . GLN A 1 88 ? 7.689 -13.135 17.929 1.00 55.03 88 GLN A O 1
ATOM 664 N N . GLY A 1 89 ? 7.220 -13.257 20.125 1.00 53.81 89 GLY A N 1
ATOM 665 C CA . GLY A 1 89 ? 7.033 -11.835 20.401 1.00 53.81 89 GLY A CA 1
ATOM 666 C C . GLY A 1 89 ? 5.905 -11.117 19.664 1.00 53.81 89 GLY A C 1
ATOM 667 O O . GLY A 1 89 ? 6.151 -10.246 18.838 1.00 53.81 89 GLY A O 1
ATOM 668 N N . TRP A 1 90 ? 4.664 -11.332 20.101 1.00 57.69 90 TRP A N 1
ATOM 669 C CA . TRP A 1 90 ? 3.709 -10.220 20.186 1.00 57.69 90 TRP A CA 1
ATOM 670 C C . TRP A 1 90 ? 4.067 -9.380 21.422 1.00 57.69 90 TRP A C 1
ATOM 672 O O . TRP A 1 90 ? 3.447 -9.495 22.477 1.00 57.69 90 TRP A O 1
ATOM 682 N N . LEU A 1 91 ? 5.121 -8.573 21.312 1.00 59.03 91 LEU A N 1
ATOM 683 C CA . LEU A 1 91 ? 5.330 -7.445 22.217 1.00 59.03 91 LEU A CA 1
ATOM 684 C C . LEU A 1 91 ? 4.777 -6.192 21.523 1.00 59.03 91 LEU A C 1
ATOM 686 O O . LEU A 1 91 ? 5.125 -5.949 20.366 1.00 59.03 91 LEU A O 1
ATOM 690 N N . PRO A 1 92 ? 3.919 -5.388 22.175 1.00 56.56 92 PRO A N 1
ATOM 691 C CA . PRO A 1 92 ? 3.609 -4.057 21.676 1.00 56.56 92 PRO A CA 1
ATOM 692 C C . PRO A 1 92 ? 4.880 -3.205 21.761 1.00 56.56 92 PRO A C 1
ATOM 694 O O . PRO A 1 92 ? 5.440 -3.030 22.841 1.00 56.56 92 PRO A O 1
ATOM 697 N N . ALA A 1 93 ? 5.343 -2.690 20.623 1.00 48.28 93 ALA A N 1
ATOM 698 C CA . ALA A 1 93 ? 6.425 -1.717 20.575 1.00 48.28 93 ALA A CA 1
ATOM 699 C C . ALA A 1 93 ? 5.979 -0.429 21.289 1.00 48.28 93 ALA A C 1
ATOM 701 O O . ALA A 1 93 ? 5.230 0.377 20.738 1.00 48.28 93 ALA A O 1
ATOM 702 N N . THR A 1 94 ? 6.410 -0.257 22.537 1.00 52.81 94 THR A N 1
ATOM 703 C CA . THR A 1 94 ? 6.412 1.028 23.233 1.00 52.81 94 THR A CA 1
ATOM 704 C C . THR A 1 94 ? 7.769 1.681 23.021 1.00 52.81 94 THR A C 1
ATOM 706 O O . THR A 1 94 ? 8.630 1.567 23.882 1.00 52.81 94 THR A O 1
ATOM 709 N N . ASP A 1 95 ? 7.940 2.368 21.895 1.00 49.19 95 ASP A N 1
ATOM 710 C CA . ASP A 1 95 ? 9.014 3.348 21.719 1.00 49.19 95 ASP A CA 1
ATOM 711 C C . ASP A 1 95 ? 8.377 4.691 21.342 1.00 49.19 95 ASP A C 1
ATOM 713 O O . ASP A 1 95 ? 8.173 5.032 20.176 1.00 49.19 95 ASP A O 1
ATOM 717 N N . LEU A 1 96 ? 7.995 5.427 22.385 1.00 50.25 96 LEU A N 1
ATOM 718 C CA . LEU A 1 96 ? 7.791 6.873 22.364 1.00 50.25 96 LEU A CA 1
ATOM 719 C C . LEU A 1 96 ? 9.159 7.532 22.582 1.00 50.25 96 LEU A C 1
ATOM 721 O O . LEU A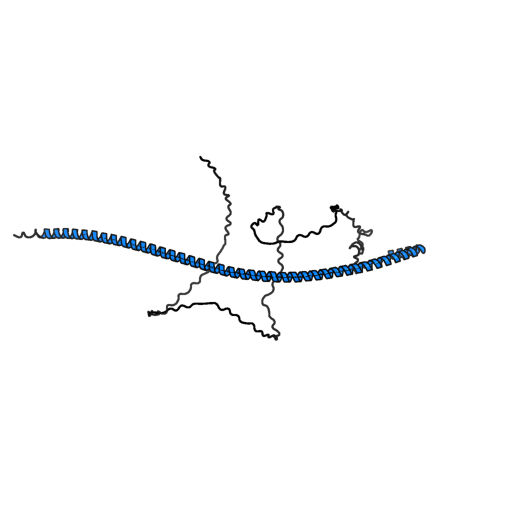 1 96 ? 9.780 7.254 23.606 1.00 50.25 96 LEU A O 1
ATOM 725 N N . PRO A 1 97 ? 9.619 8.434 21.704 1.00 60.66 97 PRO A N 1
ATOM 726 C CA . PRO A 1 97 ? 10.558 9.464 22.112 1.00 60.66 97 PRO A CA 1
ATOM 727 C C . PRO A 1 97 ? 9.817 10.704 22.631 1.00 60.66 97 PRO A C 1
ATOM 729 O O . PRO A 1 97 ? 8.814 11.146 22.062 1.00 60.66 97 PRO A O 1
ATOM 732 N N . ASP A 1 98 ? 10.358 11.227 23.728 1.00 44.81 98 ASP A N 1
ATOM 733 C CA . ASP A 1 98 ? 9.903 12.380 24.497 1.00 44.81 98 ASP A CA 1
ATOM 734 C C . ASP A 1 98 ? 9.945 13.723 23.742 1.00 44.81 98 ASP A C 1
ATOM 736 O O . ASP A 1 98 ? 10.632 13.929 22.742 1.00 44.81 98 ASP A O 1
ATOM 740 N N . GLU A 1 99 ? 9.164 14.636 24.310 1.00 45.12 99 GLU A N 1
ATOM 741 C CA . GLU A 1 99 ? 8.833 16.015 23.964 1.00 45.12 99 GLU A CA 1
ATOM 742 C C . GLU A 1 99 ? 9.975 16.943 23.500 1.00 45.12 99 GLU A C 1
ATOM 744 O O . GLU A 1 99 ? 11.044 17.012 24.105 1.00 45.12 99 GLU A O 1
ATOM 749 N N . HIS A 1 100 ? 9.637 17.856 22.576 1.00 48.84 100 HIS A N 1
ATOM 750 C CA . HIS A 1 100 ? 10.147 19.232 22.615 1.00 48.84 100 HIS A CA 1
ATOM 751 C C . HIS A 1 100 ? 9.018 20.264 22.407 1.00 48.84 100 HIS A C 1
ATOM 753 O O . HIS A 1 100 ? 8.101 20.012 21.620 1.00 48.84 100 HIS A O 1
ATOM 759 N N . PRO A 1 101 ? 9.061 21.426 23.096 1.00 57.38 101 PRO A N 1
ATOM 760 C CA . PRO A 1 101 ? 7.938 22.353 23.175 1.00 57.38 101 PRO A CA 1
ATOM 761 C C . PRO A 1 101 ? 8.087 23.612 22.286 1.00 57.38 101 PRO A C 1
ATOM 763 O O . PRO A 1 101 ? 9.182 24.004 21.897 1.00 57.38 101 PRO A O 1
ATOM 766 N N . ILE A 1 102 ? 6.950 24.309 22.136 1.00 40.84 102 ILE A N 1
ATOM 767 C CA . ILE A 1 102 ? 6.738 25.725 21.748 1.00 40.84 102 ILE A CA 1
ATOM 768 C C . ILE A 1 102 ? 6.840 26.087 20.251 1.00 40.84 102 ILE A C 1
ATOM 770 O O . ILE A 1 102 ? 7.902 26.024 19.644 1.00 40.84 102 ILE A O 1
ATOM 774 N N . GLY A 1 103 ? 5.754 26.662 19.706 1.00 33.66 103 GLY A N 1
ATOM 775 C CA . GLY A 1 103 ? 5.842 27.564 18.549 1.00 33.66 103 GLY A CA 1
ATOM 776 C C . GLY A 1 103 ? 4.535 27.809 17.790 1.00 33.66 103 GLY A C 1
ATOM 777 O O . GLY A 1 103 ? 4.140 27.009 16.955 1.00 33.66 103 GLY A O 1
ATOM 778 N N . ASN A 1 104 ? 3.886 28.942 18.061 1.00 44.03 104 ASN A N 1
ATOM 779 C CA . ASN A 1 104 ? 2.700 29.474 17.376 1.00 44.03 104 ASN A CA 1
ATOM 780 C C . ASN A 1 104 ? 2.850 29.588 15.843 1.00 44.03 104 ASN A C 1
ATOM 782 O O . ASN A 1 104 ? 3.910 29.990 15.377 1.00 44.03 104 ASN A O 1
ATOM 786 N N . SER A 1 105 ? 1.751 29.430 15.087 1.00 38.56 105 SER A N 1
ATOM 787 C CA . SER A 1 105 ? 1.216 30.470 14.173 1.00 38.56 105 SER A CA 1
ATOM 788 C C . SER A 1 105 ? 0.267 29.908 13.097 1.00 38.56 105 SER A C 1
ATOM 790 O O . SER A 1 105 ? 0.666 29.177 12.202 1.00 38.56 105 SER A O 1
ATOM 792 N N . THR A 1 106 ? -0.995 30.335 13.180 1.00 41.75 106 THR A N 1
ATOM 793 C CA . THR A 1 106 ? -1.772 31.018 12.122 1.00 41.75 106 THR A CA 1
ATOM 794 C C . THR A 1 106 ? -1.490 30.677 10.644 1.00 41.75 106 THR A C 1
ATOM 796 O O . THR A 1 106 ? -0.489 31.118 10.093 1.00 41.75 106 THR A O 1
ATOM 799 N N . GLN A 1 107 ? -2.450 30.055 9.948 1.00 43.53 107 GLN A N 1
ATOM 800 C CA . GLN A 1 107 ? -3.373 30.701 8.986 1.00 43.53 107 GLN A CA 1
ATOM 801 C C . GLN A 1 107 ? -4.027 29.665 8.055 1.00 43.53 107 GLN A C 1
ATOM 803 O O . GLN A 1 107 ? -3.374 28.934 7.320 1.00 43.53 107 GLN A O 1
ATOM 808 N N . ILE A 1 108 ? -5.359 29.658 8.083 1.00 44.75 108 ILE A N 1
ATOM 809 C CA . ILE A 1 108 ? -6.236 28.978 7.132 1.00 44.75 108 ILE A CA 1
ATOM 810 C C . ILE A 1 108 ? -6.381 29.900 5.916 1.00 44.75 108 ILE A C 1
ATOM 812 O O . ILE A 1 108 ? -6.798 31.048 6.067 1.00 44.75 108 ILE A O 1
ATOM 816 N N . GLY A 1 109 ? -6.045 29.393 4.728 1.00 36.06 109 GLY A N 1
ATOM 817 C CA . GLY A 1 109 ? -6.268 30.048 3.435 1.00 36.06 109 GLY A CA 1
ATOM 818 C C . GLY A 1 109 ? -7.155 29.196 2.511 1.00 36.06 109 GLY A C 1
ATOM 819 O O . GLY A 1 109 ? -7.197 27.978 2.681 1.00 36.06 109 GLY A O 1
ATOM 820 N N . PRO A 1 110 ? -7.909 29.811 1.578 1.00 52.62 110 PRO A N 1
ATOM 821 C CA . PRO A 1 110 ? -9.221 29.318 1.168 1.00 52.62 110 PRO A CA 1
ATOM 822 C C . PRO A 1 110 ? -9.243 28.552 -0.162 1.00 52.62 110 PRO A C 1
ATOM 824 O O . PRO A 1 110 ? -8.445 28.773 -1.070 1.00 52.62 110 PRO A O 1
ATOM 827 N N . THR A 1 111 ? -10.260 27.703 -0.291 1.00 40.75 111 THR A N 1
ATOM 828 C CA . THR A 1 111 ? -10.713 27.057 -1.523 1.00 40.75 111 THR A CA 1
ATOM 829 C C . THR A 1 111 ? -11.316 28.075 -2.500 1.00 40.75 111 THR A C 1
ATOM 831 O O . THR A 1 111 ? -12.266 28.783 -2.172 1.00 40.75 111 THR A O 1
ATOM 834 N N . ILE A 1 112 ? -10.812 28.104 -3.738 1.00 42.47 112 ILE A N 1
ATOM 835 C CA . ILE A 1 112 ? -11.492 28.720 -4.887 1.00 42.47 112 ILE A CA 1
ATOM 836 C C . ILE A 1 112 ? -11.891 27.599 -5.846 1.00 42.47 112 ILE A C 1
ATOM 838 O O . ILE A 1 112 ? -11.048 27.008 -6.512 1.00 42.47 112 ILE A O 1
ATOM 842 N N . ALA A 1 113 ? -13.195 27.337 -5.928 1.00 41.22 113 ALA A N 1
ATOM 843 C CA . ALA A 1 113 ? -13.819 26.599 -7.018 1.00 41.22 113 ALA A CA 1
ATOM 844 C C . ALA A 1 113 ? -14.756 27.560 -7.768 1.00 41.22 113 ALA A C 1
ATOM 846 O O . ALA A 1 113 ? -15.631 28.184 -7.164 1.00 41.22 113 ALA A O 1
ATOM 847 N N . ARG A 1 114 ? -14.563 27.699 -9.085 1.00 36.97 114 ARG A N 1
ATOM 848 C CA . ARG A 1 114 ? -15.450 28.426 -10.007 1.00 36.97 114 ARG A CA 1
ATOM 849 C C . ARG A 1 114 ? -15.643 27.623 -11.292 1.00 36.97 114 ARG A C 1
ATOM 851 O O . ARG A 1 114 ? -14.668 27.136 -11.850 1.00 36.97 114 ARG A O 1
ATOM 858 N N . GLY A 1 115 ? -16.889 27.619 -11.774 1.00 32.59 115 GLY A N 1
ATOM 859 C CA . GLY A 1 115 ? -17.295 27.261 -13.142 1.00 32.59 115 GLY A CA 1
ATOM 860 C C . GLY A 1 115 ? -18.201 26.025 -13.193 1.00 32.59 115 GLY A C 1
ATOM 861 O O . GLY A 1 115 ? -17.686 24.927 -13.322 1.00 32.59 115 GLY A O 1
ATOM 862 N N . ALA A 1 116 ? -19.494 26.114 -12.845 1.00 38.16 116 ALA A N 1
ATOM 863 C CA . ALA A 1 116 ? -20.643 26.595 -13.651 1.00 38.16 116 ALA A CA 1
ATOM 864 C C . ALA A 1 116 ? -21.103 25.555 -14.708 1.00 38.16 116 ALA A C 1
ATOM 866 O O . ALA A 1 116 ? -20.395 25.346 -15.682 1.00 38.16 116 ALA A O 1
ATOM 867 N N . SER A 1 117 ? -22.172 24.763 -14.483 1.00 42.34 117 SER A N 1
ATOM 868 C CA . SER A 1 117 ? -23.633 25.038 -14.669 1.00 42.34 117 SER A CA 1
ATOM 869 C C . SER A 1 117 ? -24.156 24.324 -15.944 1.00 42.34 117 SER A C 1
ATOM 871 O O . SER A 1 117 ? -23.317 23.994 -16.775 1.00 42.34 117 SER A O 1
ATOM 873 N N . PRO A 1 118 ? -25.476 24.159 -16.226 1.00 56.59 118 PRO A N 1
ATOM 874 C CA . PRO A 1 118 ? -26.708 24.229 -15.408 1.00 56.59 118 PRO A CA 1
ATOM 875 C C . PRO A 1 118 ? -27.703 23.051 -15.675 1.00 56.59 118 PRO A C 1
ATOM 877 O O . PRO A 1 118 ? -27.469 22.212 -16.536 1.00 56.59 118 PRO A O 1
ATOM 880 N N . THR A 1 119 ? -28.848 23.000 -14.975 1.00 42.47 119 THR A N 1
ATOM 881 C CA . THR A 1 119 ? -30.228 23.049 -15.547 1.00 42.47 119 THR A CA 1
ATOM 882 C C . THR A 1 119 ? -31.303 22.531 -14.572 1.00 42.47 119 THR A C 1
ATOM 884 O O . THR A 1 119 ? -31.162 21.452 -14.014 1.00 42.47 119 THR A O 1
ATOM 887 N N . SER A 1 120 ? -32.385 23.328 -14.446 1.00 39.88 120 SER A N 1
ATOM 888 C CA . SER A 1 120 ? -33.792 22.998 -14.080 1.00 39.88 120 SER A CA 1
ATOM 889 C C . SER A 1 120 ? -34.085 22.230 -12.771 1.00 39.88 120 SER A C 1
ATOM 891 O O . SER A 1 120 ? -33.434 21.254 -12.455 1.00 39.88 120 SER A O 1
ATOM 893 N N . SER A 1 121 ? -35.110 22.511 -11.963 1.00 42.84 121 SER A N 1
ATOM 894 C CA . SER A 1 121 ? -36.298 23.361 -12.094 1.00 42.84 121 SER A CA 1
ATOM 895 C C . SER A 1 121 ? -37.076 23.350 -10.764 1.00 42.84 121 SER A C 1
ATOM 897 O O . SER A 1 121 ? -37.283 22.295 -10.179 1.00 42.84 121 SER A O 1
ATOM 899 N N . SER A 1 122 ? -37.537 24.537 -10.360 1.00 40.56 122 SER A N 1
ATOM 900 C CA . SER A 1 122 ? -38.831 24.873 -9.733 1.00 40.56 122 SER A CA 1
ATOM 901 C C . SER A 1 122 ? -39.420 24.115 -8.522 1.00 40.56 122 SER A C 1
ATOM 903 O O . SER A 1 122 ? -39.722 22.928 -8.569 1.00 40.56 122 SER A O 1
ATOM 905 N N . SER A 1 123 ? -39.880 24.962 -7.586 1.00 41.31 123 SER A N 1
ATOM 906 C CA . SER A 1 123 ? -41.087 24.871 -6.739 1.00 41.31 123 SER A CA 1
ATOM 907 C C . SER A 1 123 ? -40.962 24.194 -5.367 1.00 41.31 123 SER A C 1
ATOM 909 O O . SER A 1 123 ? -40.898 22.984 -5.237 1.00 41.31 123 SER A O 1
ATOM 911 N N . SER A 1 124 ? -41.024 24.978 -4.289 1.00 43.94 124 SER A N 1
ATOM 912 C CA . SER A 1 124 ? -42.295 25.437 -3.707 1.00 43.94 124 SER A CA 1
ATOM 913 C C . SER A 1 124 ? -42.027 26.028 -2.322 1.00 43.94 124 SER A C 1
ATOM 915 O O . SER A 1 124 ? -41.691 25.328 -1.369 1.00 43.94 124 SER A O 1
ATOM 917 N N . ALA A 1 125 ? -42.178 27.345 -2.216 1.00 44.66 125 ALA A N 1
ATOM 918 C CA . ALA A 1 125 ? -42.291 28.028 -0.944 1.00 44.66 125 ALA A CA 1
ATOM 919 C C . ALA A 1 125 ? -43.727 27.874 -0.433 1.00 44.66 125 ALA A C 1
ATOM 921 O O . ALA A 1 125 ? -44.666 28.323 -1.091 1.00 44.66 125 ALA A O 1
ATOM 922 N N . ARG A 1 126 ? -43.901 27.328 0.772 1.00 44.00 126 ARG A N 1
ATOM 923 C CA . ARG A 1 126 ? -45.062 27.650 1.605 1.00 44.00 126 ARG A CA 1
ATOM 924 C C . ARG A 1 126 ? -44.635 27.878 3.045 1.00 44.00 126 ARG A C 1
ATOM 926 O O . ARG A 1 126 ? -44.084 27.014 3.715 1.00 44.00 126 ARG A O 1
ATOM 933 N N . ALA A 1 127 ? -44.903 29.107 3.456 1.00 40.53 127 ALA A N 1
ATOM 934 C CA . ALA A 1 127 ? -44.764 29.637 4.788 1.00 40.53 127 ALA A CA 1
ATOM 935 C C . ALA A 1 127 ? -45.680 28.919 5.787 1.00 40.53 127 ALA A C 1
ATOM 937 O O . ALA A 1 127 ? -46.845 28.660 5.491 1.00 40.53 127 ALA A O 1
ATOM 938 N N . ALA A 1 128 ? -45.184 28.740 7.008 1.00 44.78 128 ALA A N 1
ATOM 939 C CA . ALA A 1 128 ? -46.010 28.739 8.205 1.00 44.78 128 ALA A CA 1
ATOM 940 C C . ALA A 1 128 ? -45.376 29.711 9.205 1.00 44.78 128 ALA A C 1
ATOM 942 O O . ALA A 1 128 ? -44.246 29.538 9.655 1.00 44.78 128 ALA A O 1
ATOM 943 N N . ARG A 1 129 ? -46.111 30.795 9.449 1.00 40.22 129 ARG A N 1
ATOM 944 C CA . ARG A 1 129 ? -45.858 31.831 10.447 1.00 40.22 129 ARG A CA 1
ATOM 945 C C . ARG A 1 129 ? -46.412 31.384 11.803 1.00 40.22 129 ARG A C 1
ATOM 947 O O . ARG A 1 129 ? -47.441 30.717 11.844 1.00 40.22 129 ARG A O 1
ATOM 954 N N . GLY A 1 130 ? -45.811 31.910 12.870 1.00 34.12 130 GLY A N 1
ATOM 955 C CA . GLY A 1 130 ? -46.340 31.927 14.240 1.00 34.12 130 GLY A CA 1
ATOM 956 C C . GLY A 1 130 ? -45.592 30.956 15.158 1.00 34.12 130 GLY A C 1
ATOM 957 O O . GLY A 1 130 ? -45.347 29.827 14.774 1.00 34.12 130 GLY A O 1
ATOM 958 N N . ASN A 1 131 ? -45.202 31.295 16.383 1.00 39.69 131 ASN A N 1
ATOM 959 C CA . ASN A 1 131 ? -45.488 32.468 17.202 1.00 39.69 131 ASN A CA 1
ATOM 960 C C . ASN A 1 131 ? -44.573 32.387 18.451 1.00 39.69 131 ASN A C 1
ATOM 962 O O . ASN A 1 131 ? -44.364 31.284 18.946 1.00 39.69 131 ASN A O 1
ATOM 966 N N . GLY A 1 132 ? -44.110 33.519 19.001 1.00 37.53 132 GLY A N 1
ATOM 967 C CA . GLY A 1 132 ? -43.721 33.609 20.426 1.00 37.53 132 GLY A CA 1
ATOM 968 C C . GLY A 1 132 ? -42.233 33.787 20.781 1.00 37.53 132 GLY A C 1
ATOM 969 O O . GLY A 1 132 ? -41.545 32.821 21.073 1.00 37.53 132 GLY A O 1
ATOM 970 N N . SER A 1 133 ? -41.784 35.052 20.776 1.00 37.12 133 SER A N 1
ATOM 971 C CA . SER A 1 133 ? -41.061 35.824 21.829 1.00 37.12 133 SER A CA 1
ATOM 972 C C . SER A 1 133 ? -40.668 35.137 23.169 1.00 37.12 133 SER A C 1
ATOM 974 O O . SER A 1 133 ? -41.345 34.185 23.545 1.00 37.12 133 SER A O 1
ATOM 976 N N . PRO A 1 134 ? -39.794 35.709 24.044 1.00 51.78 134 PRO A N 1
ATOM 977 C CA . PRO A 1 134 ? -38.787 36.777 23.895 1.00 51.78 134 PRO A CA 1
ATOM 978 C C . PRO A 1 134 ? -37.396 36.421 24.487 1.00 51.78 134 PRO A C 1
ATOM 980 O O . PRO A 1 134 ? -37.175 35.419 25.159 1.00 51.78 134 PRO A O 1
ATOM 983 N N . THR A 1 135 ? -36.473 37.357 24.284 1.00 53.75 135 THR A N 1
ATOM 984 C CA . THR A 1 135 ? -35.247 37.637 25.047 1.00 53.75 135 THR A CA 1
ATOM 985 C C . THR A 1 135 ? -35.333 37.420 26.571 1.00 53.75 135 THR A C 1
ATOM 987 O O . THR A 1 135 ? -36.183 38.019 27.228 1.00 53.75 135 THR A O 1
ATOM 990 N N . ASN A 1 136 ? -34.374 36.688 27.148 1.00 42.16 136 ASN A N 1
ATOM 991 C CA . ASN A 1 136 ? -33.897 36.864 28.531 1.00 42.16 136 ASN A CA 1
ATOM 992 C C . ASN A 1 136 ? -32.507 36.201 28.634 1.00 42.16 136 ASN A C 1
ATOM 994 O O . ASN A 1 136 ? -32.356 35.026 28.325 1.00 42.16 136 ASN A O 1
ATOM 998 N N . ALA A 1 137 ? -31.439 36.988 28.739 1.00 38.66 137 ALA A N 1
ATOM 999 C CA . ALA A 1 137 ? -30.793 37.364 29.999 1.00 38.66 137 ALA A CA 1
ATOM 1000 C C . ALA A 1 137 ? -29.917 36.255 30.601 1.00 38.66 137 ALA A C 1
ATOM 1002 O O . ALA A 1 137 ? -30.349 35.130 30.816 1.00 38.66 137 ALA A O 1
ATOM 1003 N N . GLY A 1 138 ? -28.684 36.634 30.943 1.00 39.59 138 GLY A N 1
ATOM 1004 C CA . GLY A 1 138 ? -27.881 35.906 31.919 1.00 39.59 138 GLY A CA 1
ATOM 1005 C C . GLY A 1 138 ? -26.947 34.852 31.340 1.00 39.59 138 GLY A C 1
ATOM 1006 O O . GLY A 1 138 ? -27.070 33.670 31.641 1.00 39.59 138 GLY A O 1
ATOM 1007 N N . ARG A 1 139 ? -25.917 35.292 30.608 1.00 36.09 139 ARG A N 1
ATOM 1008 C CA . ARG A 1 139 ? -24.643 34.563 30.567 1.00 36.09 139 ARG A CA 1
ATOM 1009 C C . ARG A 1 139 ? -24.077 34.580 31.989 1.00 36.09 139 ARG A C 1
ATOM 1011 O O . ARG A 1 139 ? -23.372 35.514 32.361 1.00 36.09 139 ARG A O 1
ATOM 1018 N N . ILE A 1 140 ? -24.441 33.587 32.797 1.00 42.94 140 ILE A N 1
ATOM 1019 C CA . ILE A 1 140 ? -23.823 33.348 34.098 1.00 42.94 140 ILE A CA 1
ATOM 1020 C C . ILE A 1 140 ? -22.392 32.906 33.806 1.00 42.94 140 ILE A C 1
ATOM 1022 O O . ILE A 1 140 ? -22.130 31.773 33.408 1.00 42.94 140 ILE A O 1
ATOM 1026 N N . GLN A 1 141 ? -21.470 33.857 33.943 1.00 41.12 141 GLN A N 1
ATOM 1027 C CA . GLN A 1 141 ? -20.085 33.557 34.254 1.00 41.12 141 GLN A CA 1
ATOM 1028 C C . GLN A 1 141 ? -20.108 32.659 35.489 1.00 41.12 141 GLN A C 1
ATOM 1030 O O . GLN A 1 141 ? -20.544 33.082 36.559 1.00 41.12 141 GLN A O 1
ATOM 1035 N N . ALA A 1 142 ? -19.692 31.408 35.321 1.00 39.25 142 ALA A N 1
ATOM 1036 C CA . ALA A 1 142 ? -19.335 30.561 36.438 1.00 39.25 142 ALA A CA 1
ATOM 1037 C C . ALA A 1 142 ? -18.127 31.217 37.109 1.00 39.25 142 ALA A C 1
ATOM 1039 O O . ALA A 1 142 ? -16.985 31.052 36.684 1.00 39.25 142 ALA A O 1
ATOM 1040 N N . THR A 1 143 ? -18.405 32.033 38.119 1.00 42.28 143 THR A N 1
ATOM 1041 C CA . THR A 1 143 ? -17.428 32.392 39.126 1.00 42.28 143 THR A CA 1
ATOM 1042 C C . THR A 1 143 ? -16.949 31.080 39.728 1.00 42.28 143 THR A C 1
ATOM 104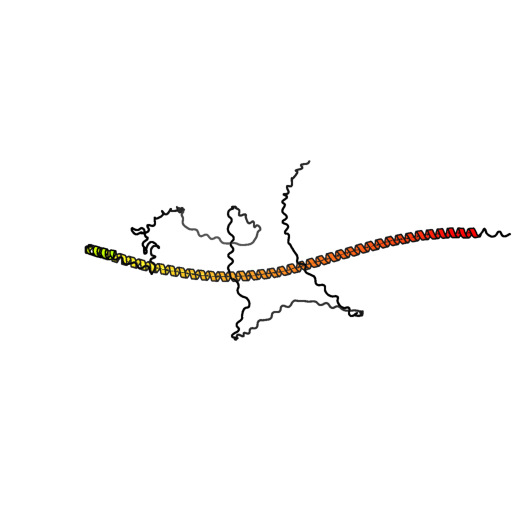4 O O . THR A 1 143 ? -17.728 30.282 40.254 1.00 42.28 143 THR A O 1
ATOM 1047 N N . SER A 1 144 ? -15.657 30.815 39.579 1.00 43.53 144 SER A N 1
ATOM 1048 C CA . SER A 1 144 ? -14.954 29.823 40.370 1.00 43.53 144 SER A CA 1
ATOM 1049 C C . SER A 1 144 ? -15.154 30.204 41.833 1.00 43.53 144 SER A C 1
ATOM 1051 O O . SER A 1 144 ? -14.474 31.080 42.365 1.00 43.53 144 SER A O 1
ATOM 1053 N N . LEU A 1 145 ? -16.146 29.583 42.468 1.00 44.25 145 LEU A N 1
ATOM 1054 C CA . LEU A 1 145 ? -16.186 29.439 43.909 1.00 44.25 145 LEU A CA 1
ATOM 1055 C C . LEU A 1 145 ? -14.909 28.695 44.269 1.00 44.25 145 LEU A C 1
ATOM 1057 O O . LEU A 1 145 ? -14.836 27.471 44.155 1.00 44.25 145 LEU A O 1
ATOM 1061 N N . ASP A 1 146 ? -13.910 29.475 44.666 1.00 44.91 146 ASP A N 1
ATOM 1062 C CA . ASP A 1 146 ? -12.840 29.058 45.546 1.00 44.91 146 ASP A CA 1
ATOM 1063 C C . ASP A 1 146 ? -13.526 28.406 46.749 1.00 44.91 146 ASP A C 1
ATOM 1065 O O . ASP A 1 146 ? -13.991 29.053 47.694 1.00 44.91 146 ASP A O 1
ATOM 1069 N N . ARG A 1 147 ? -13.733 27.090 46.644 1.00 46.38 147 ARG A N 1
ATOM 1070 C CA . ARG A 1 147 ? -14.171 26.261 47.752 1.00 46.38 147 ARG A CA 1
ATOM 1071 C C . ARG A 1 147 ? -13.008 26.276 48.716 1.00 46.38 147 ARG A C 1
ATOM 1073 O O . ARG A 1 147 ? -12.098 25.459 48.618 1.00 46.38 147 ARG A O 1
ATOM 1080 N N . SER A 1 148 ? -13.090 27.245 49.625 1.00 42.22 148 SER A N 1
ATOM 1081 C CA . SER A 1 148 ? -12.631 27.184 51.002 1.00 42.22 148 SER A CA 1
ATOM 1082 C C . SER A 1 148 ? -12.217 25.759 51.329 1.00 42.22 148 SER A C 1
ATOM 1084 O O . SER A 1 148 ? -13.067 24.865 51.402 1.00 42.22 148 SER A O 1
ATOM 1086 N N . GLY A 1 149 ? -10.901 25.553 51.425 1.00 45.56 149 GLY A N 1
ATOM 1087 C CA . GLY A 1 149 ? -10.315 24.318 51.902 1.00 45.56 149 GLY A CA 1
ATOM 1088 C C . GLY A 1 149 ? -10.962 23.992 53.236 1.00 45.56 149 GLY A C 1
ATOM 1089 O O . GLY A 1 149 ? -10.583 24.529 54.277 1.00 45.56 149 GLY A O 1
ATOM 1090 N N . SER A 1 150 ? -11.987 23.143 53.181 1.00 43.12 150 SER A N 1
ATOM 1091 C CA . SER A 1 150 ? -12.599 22.550 54.348 1.00 43.12 150 SER A CA 1
ATOM 1092 C C . SER A 1 150 ? -11.474 21.779 54.999 1.00 43.12 150 SER A C 1
ATOM 1094 O O . SER A 1 150 ? -11.021 20.756 54.483 1.00 43.12 150 SER A O 1
ATOM 1096 N N . ARG A 1 151 ? -10.952 22.350 56.086 1.00 47.44 151 ARG A N 1
ATOM 1097 C CA . ARG A 1 151 ? -10.068 21.669 57.015 1.00 47.44 151 ARG A CA 1
ATOM 1098 C C . ARG A 1 151 ? -10.766 20.364 57.356 1.00 47.44 151 ARG A C 1
ATOM 1100 O O . ARG A 1 151 ? -11.723 20.349 58.127 1.00 47.44 151 ARG A O 1
ATOM 1107 N N . ARG A 1 152 ? -10.321 19.293 56.701 1.00 46.88 152 ARG A N 1
ATOM 1108 C CA . ARG A 1 152 ? -10.714 17.920 56.972 1.00 46.88 152 ARG A CA 1
ATOM 1109 C C . ARG A 1 152 ? -10.306 17.700 58.424 1.00 46.88 152 ARG A C 1
ATOM 1111 O O . ARG A 1 152 ? -9.136 17.480 58.710 1.00 46.88 152 ARG A O 1
ATOM 1118 N N . SER A 1 153 ? -11.251 17.898 59.340 1.00 50.53 153 SER A N 1
ATOM 1119 C CA . SER A 1 153 ? -11.087 17.534 60.738 1.00 50.53 153 SER A CA 1
ATOM 1120 C C . SER A 1 153 ? -10.993 16.019 60.743 1.00 50.53 153 SER A C 1
ATOM 1122 O O . SER A 1 153 ? -11.999 15.310 60.686 1.00 50.53 153 SER A O 1
ATOM 1124 N N . THR A 1 154 ? -9.768 15.510 60.666 1.00 50.19 154 THR A N 1
ATOM 1125 C CA . THR A 1 154 ? -9.491 14.129 61.004 1.00 50.19 154 THR A CA 1
ATOM 1126 C C . THR A 1 154 ? -9.907 13.993 62.461 1.00 50.19 154 THR A C 1
ATOM 1128 O O . THR A 1 154 ? -9.331 14.634 63.333 1.00 50.19 154 THR A O 1
ATOM 1131 N N . PHE A 1 155 ? -10.967 13.223 62.722 1.00 52.56 155 PHE A N 1
ATOM 1132 C CA . PHE A 1 155 ? -11.295 12.802 64.080 1.00 52.56 155 PHE A CA 1
ATOM 1133 C C . PHE A 1 155 ? -10.097 11.999 64.586 1.00 52.56 155 PHE A C 1
ATOM 1135 O O . PHE A 1 155 ? -9.914 10.824 64.258 1.00 52.56 155 PHE A O 1
ATOM 1142 N N . THR A 1 156 ? -9.223 12.696 65.295 1.00 52.41 156 THR A N 1
ATOM 1143 C CA . THR A 1 156 ? -8.104 12.137 66.019 1.00 52.41 156 THR A CA 1
ATOM 1144 C C . THR A 1 156 ? -8.532 11.986 67.467 1.00 52.41 156 THR A C 1
ATOM 1146 O O . THR A 1 156 ? -9.229 12.839 68.022 1.00 52.41 156 THR A O 1
ATOM 1149 N N . ASN A 1 157 ? -8.146 10.877 68.092 1.00 56.06 157 ASN A N 1
ATOM 1150 C CA . ASN A 1 157 ? -8.268 10.772 69.543 1.00 56.06 157 ASN A CA 1
ATOM 1151 C C . ASN A 1 157 ? -7.371 11.832 70.207 1.00 56.06 157 ASN A C 1
ATOM 1153 O O . ASN A 1 157 ? -6.553 12.470 69.542 1.00 56.06 157 ASN A O 1
ATOM 1157 N N . LYS A 1 158 ? -7.491 12.022 71.523 1.00 59.94 158 LYS A N 1
ATOM 1158 C CA . LYS A 1 158 ? -6.665 12.969 72.300 1.00 59.94 158 LYS A CA 1
ATOM 1159 C C . LYS A 1 158 ? -5.143 12.767 72.109 1.00 59.94 158 LYS A C 1
ATOM 1161 O O . LYS A 1 158 ? -4.372 13.682 72.363 1.00 59.94 158 LYS A O 1
ATOM 1166 N N . GLU A 1 159 ? -4.722 11.610 71.592 1.00 65.25 159 GLU A N 1
ATOM 1167 C CA . GLU A 1 159 ? -3.351 11.256 71.196 1.00 65.25 159 GLU A CA 1
ATOM 1168 C C . GLU A 1 159 ? -2.996 11.555 69.720 1.00 65.25 159 GLU A C 1
ATOM 1170 O O . GLU A 1 159 ? -1.956 11.112 69.233 1.00 65.25 159 GLU A O 1
ATOM 1175 N N . GLY A 1 160 ? -3.850 12.244 68.957 1.00 58.91 160 GLY A N 1
ATOM 1176 C CA . GLY A 1 160 ? -3.566 12.633 67.569 1.00 58.91 160 GLY A CA 1
ATOM 1177 C C . GLY A 1 160 ? -3.657 11.501 66.534 1.00 58.91 160 GLY A C 1
ATOM 1178 O O . GLY A 1 160 ? -3.378 11.727 65.359 1.00 58.91 160 GLY A O 1
ATOM 1179 N N . ARG A 1 161 ? -4.062 10.286 66.929 1.00 59.91 161 ARG A N 1
ATOM 1180 C CA . ARG A 1 161 ? -4.185 9.128 66.023 1.00 59.91 161 ARG A CA 1
ATOM 1181 C C . ARG A 1 161 ? -5.552 9.095 65.348 1.00 59.91 161 ARG A C 1
ATOM 1183 O O . ARG A 1 161 ? -6.571 9.252 66.018 1.00 59.91 161 ARG A O 1
ATOM 1190 N N . THR A 1 162 ? -5.571 8.865 64.036 1.00 57.78 162 THR A N 1
ATOM 1191 C CA . THR A 1 162 ? -6.800 8.690 63.248 1.00 57.78 162 THR A CA 1
ATOM 1192 C C . THR A 1 162 ? -7.576 7.474 63.745 1.00 57.78 162 THR A C 1
ATOM 1194 O O . THR A 1 162 ? -7.019 6.378 63.809 1.00 57.78 162 THR A O 1
ATOM 1197 N N . VAL A 1 163 ? -8.855 7.656 64.085 1.00 57.88 163 VAL A N 1
ATOM 1198 C CA . VAL A 1 163 ? -9.719 6.557 64.539 1.00 57.88 163 VAL A CA 1
ATOM 1199 C C . VAL A 1 163 ? -9.968 5.590 63.381 1.00 57.88 163 VAL A C 1
ATOM 1201 O O . VAL A 1 163 ? -10.702 5.896 62.437 1.00 57.88 163 VAL A O 1
ATOM 1204 N N . VAL A 1 164 ? -9.335 4.419 63.451 1.00 51.50 164 VAL A N 1
ATOM 1205 C CA . VAL A 1 164 ? -9.566 3.298 62.535 1.00 51.50 164 VAL A CA 1
ATOM 1206 C C . VAL A 1 164 ? -11.031 2.872 62.679 1.00 51.50 164 VAL A C 1
ATOM 1208 O O . VAL A 1 164 ? -11.451 2.489 63.765 1.00 51.50 164 VAL A O 1
ATOM 1211 N N . GLY A 1 165 ? -11.819 3.004 61.606 1.00 55.03 165 GLY A N 1
ATOM 1212 C CA . GLY A 1 165 ? -13.262 2.703 61.598 1.00 55.03 165 GLY A CA 1
ATOM 1213 C C . GLY A 1 165 ? -14.200 3.915 61.492 1.00 55.03 165 GLY A C 1
ATOM 1214 O O . GLY A 1 165 ? -15.415 3.740 61.484 1.00 55.03 165 GLY A O 1
ATOM 1215 N N . SER A 1 166 ? -13.681 5.143 61.378 1.00 55.19 166 SER A N 1
ATOM 1216 C CA . SER A 1 166 ? -14.532 6.328 61.198 1.00 55.19 166 SER A CA 1
ATOM 1217 C C . SER A 1 166 ? -15.211 6.357 59.819 1.00 55.19 166 SER A C 1
ATOM 1219 O O . SER A 1 166 ? -14.553 6.372 58.775 1.00 55.19 166 SER A O 1
ATOM 1221 N N . THR A 1 167 ? -16.544 6.436 59.830 1.00 56.66 167 THR A N 1
ATOM 1222 C CA . THR A 1 167 ? -17.465 6.437 58.676 1.00 56.66 167 THR A CA 1
ATOM 1223 C C . THR A 1 167 ? -17.253 7.575 57.674 1.00 56.66 167 THR A C 1
ATOM 1225 O O . THR A 1 167 ? -17.826 7.536 56.590 1.00 56.66 167 THR A O 1
ATOM 1228 N N . PHE A 1 168 ? -16.440 8.584 58.002 1.00 55.69 168 PHE A N 1
ATOM 1229 C CA . PHE A 1 168 ? -16.220 9.765 57.157 1.00 55.69 168 PHE A CA 1
ATOM 1230 C C . PHE A 1 168 ? -14.815 9.847 56.546 1.00 55.69 168 PHE A C 1
ATOM 1232 O O . PHE A 1 168 ? -14.586 10.675 55.663 1.00 55.69 168 PHE A O 1
ATOM 1239 N N . ILE A 1 169 ? -13.871 9.001 56.977 1.00 58.94 169 ILE A N 1
ATOM 1240 C CA . ILE A 1 169 ? -12.490 9.031 56.462 1.00 58.94 169 ILE A CA 1
ATOM 1241 C C . ILE A 1 169 ? -12.435 8.539 55.005 1.00 58.94 169 ILE A C 1
ATOM 1243 O O . ILE A 1 169 ? -11.726 9.134 54.188 1.00 58.94 169 ILE A O 1
ATOM 1247 N N . ASN A 1 170 ? -13.256 7.543 54.658 1.00 54.78 170 ASN A N 1
ATOM 1248 C CA . ASN A 1 170 ? -13.300 6.929 53.325 1.00 54.78 170 ASN A CA 1
ATOM 1249 C C . ASN A 1 170 ? -14.433 7.460 52.414 1.00 54.78 170 ASN A C 1
ATOM 1251 O O . ASN A 1 170 ? -14.538 7.046 51.264 1.00 54.78 170 ASN A O 1
ATOM 1255 N N . GLY A 1 171 ? -15.229 8.425 52.889 1.00 54.38 171 GLY A N 1
ATOM 1256 C CA . GLY A 1 171 ? -16.419 8.935 52.197 1.00 54.38 171 GLY A CA 1
ATOM 1257 C C . GLY A 1 171 ? -17.715 8.525 52.900 1.00 54.38 171 GLY A C 1
ATOM 1258 O O . GLY A 1 171 ? -17.763 7.527 53.612 1.00 54.38 171 GLY A O 1
ATOM 1259 N N . ALA A 1 172 ? -18.775 9.322 52.742 1.00 50.78 172 ALA A N 1
ATOM 1260 C CA . ALA A 1 172 ? -20.073 9.003 53.333 1.00 50.78 172 ALA A CA 1
ATOM 1261 C C . ALA A 1 172 ? -20.590 7.670 52.757 1.00 50.78 172 ALA A C 1
ATOM 1263 O O . ALA A 1 172 ? -20.853 7.580 51.563 1.00 50.78 172 ALA A O 1
ATOM 1264 N N . GLY A 1 173 ? -20.713 6.642 53.602 1.00 57.91 173 GLY A N 1
ATOM 1265 C CA . GLY A 1 173 ? -21.258 5.330 53.225 1.00 57.91 173 GLY A CA 1
ATOM 1266 C C . GLY A 1 173 ? -20.233 4.224 52.949 1.00 57.91 173 GLY A C 1
ATOM 1267 O O . GLY A 1 173 ? -20.628 3.096 52.679 1.00 57.91 173 GLY A O 1
ATOM 1268 N N . THR A 1 174 ? -18.927 4.481 53.057 1.00 53.50 174 THR A N 1
ATOM 1269 C CA . THR A 1 174 ? -17.887 3.464 52.810 1.00 53.50 174 THR A CA 1
ATOM 1270 C C . THR A 1 174 ? -17.426 2.787 54.105 1.00 53.50 174 THR A C 1
ATOM 1272 O O . THR A 1 174 ? -16.255 2.857 54.487 1.00 53.50 174 THR A O 1
ATOM 1275 N N . THR A 1 175 ? -18.337 2.134 54.819 1.00 60.38 175 THR A N 1
ATOM 1276 C CA . THR A 1 175 ? -17.947 1.043 55.719 1.00 60.38 175 THR A CA 1
ATOM 1277 C C . THR A 1 175 ? -17.922 -0.213 54.864 1.00 60.38 175 THR A C 1
ATOM 1279 O O . THR A 1 175 ? -18.973 -0.688 54.441 1.00 60.38 175 THR A O 1
ATOM 1282 N N . GLY A 1 176 ? -16.729 -0.706 54.527 1.00 58.16 176 GLY A N 1
ATOM 1283 C CA . GLY A 1 176 ? -16.607 -1.968 53.794 1.00 58.16 176 GLY A CA 1
ATOM 1284 C C . GLY A 1 176 ? -17.293 -3.113 54.557 1.00 58.16 176 GLY A C 1
ATOM 1285 O O . GLY A 1 176 ? -17.479 -2.999 55.768 1.00 58.16 176 GLY A O 1
ATOM 1286 N N . PRO A 1 177 ? -17.631 -4.235 53.902 1.00 59.59 177 PRO A N 1
ATOM 1287 C CA . PRO A 1 177 ? -18.362 -5.353 54.519 1.00 59.59 177 PRO A CA 1
ATOM 1288 C C . PRO A 1 177 ? -17.667 -5.978 55.746 1.00 59.59 177 PRO A C 1
ATOM 1290 O O . PRO A 1 177 ? -18.288 -6.735 56.484 1.00 59.59 177 PRO A O 1
ATOM 1293 N N . TYR A 1 178 ? -16.396 -5.642 55.985 1.00 58.78 178 TYR A N 1
ATOM 1294 C CA . TYR A 1 178 ? -15.592 -6.087 57.127 1.00 58.78 178 TYR A CA 1
ATOM 1295 C C . TYR A 1 178 ? -15.382 -5.012 58.204 1.00 58.78 178 TYR A C 1
ATOM 1297 O O . TYR A 1 178 ? -14.658 -5.241 59.171 1.00 58.78 178 TYR A O 1
ATOM 1305 N N . ALA A 1 179 ? -15.981 -3.829 58.056 1.00 63.88 179 ALA A N 1
ATOM 1306 C CA . ALA A 1 179 ? -15.935 -2.784 59.070 1.00 63.88 179 ALA A CA 1
ATOM 1307 C C . ALA A 1 179 ? -16.920 -3.127 60.198 1.00 63.88 179 ALA A C 1
ATOM 1309 O O . ALA A 1 179 ? -18.042 -2.628 60.248 1.00 63.88 179 ALA A O 1
ATOM 1310 N N . VAL A 1 180 ? -16.501 -4.017 61.095 1.00 59.62 180 VAL A N 1
ATOM 1311 C CA . VAL A 1 180 ? -17.231 -4.305 62.330 1.00 59.62 180 VAL A CA 1
ATOM 1312 C C . VAL A 1 180 ? -16.952 -3.158 63.297 1.00 59.62 180 VAL A C 1
ATOM 1314 O O . VAL A 1 180 ? -15.811 -2.960 63.716 1.00 59.62 180 VAL A O 1
ATOM 1317 N N . ALA A 1 181 ? -17.974 -2.368 63.625 1.00 64.69 181 ALA A N 1
ATOM 1318 C CA . ALA A 1 181 ? -17.859 -1.389 64.697 1.00 64.69 181 ALA A CA 1
ATOM 1319 C C . ALA A 1 181 ? -17.583 -2.146 66.005 1.00 64.69 181 ALA A C 1
ATOM 1321 O O . ALA A 1 181 ? -18.410 -2.946 66.436 1.00 64.69 181 ALA A O 1
ATOM 1322 N N . GLN A 1 182 ? -16.412 -1.940 66.613 1.00 71.88 182 GLN A N 1
ATOM 1323 C CA . GLN A 1 182 ? -16.149 -2.471 67.950 1.00 71.88 182 GLN A CA 1
ATOM 1324 C C . GLN A 1 182 ? -17.143 -1.842 68.929 1.00 71.88 182 GLN A C 1
ATOM 1326 O O . GLN A 1 182 ? -17.263 -0.617 68.994 1.00 71.88 182 GLN A O 1
ATOM 1331 N N . GLU A 1 183 ? -17.863 -2.679 69.676 1.00 70.62 183 GLU A N 1
ATOM 1332 C CA . GLU A 1 183 ? -18.772 -2.220 70.722 1.00 70.62 183 GLU A CA 1
ATOM 1333 C C . GLU A 1 183 ? -17.958 -1.589 71.856 1.00 70.62 183 GLU A C 1
ATOM 1335 O O . GLU A 1 183 ? -17.310 -2.267 72.652 1.00 70.62 183 GLU A O 1
ATOM 1340 N N . ASP A 1 184 ? -17.965 -0.260 71.919 1.00 80.00 184 ASP A N 1
ATOM 1341 C CA . ASP A 1 184 ? -17.373 0.477 73.027 1.00 80.00 184 ASP A CA 1
ATOM 1342 C C . ASP A 1 184 ? -18.260 0.305 74.270 1.00 80.00 184 ASP A C 1
ATOM 1344 O O . ASP A 1 184 ? -19.312 0.940 74.409 1.00 80.00 184 ASP A O 1
ATOM 1348 N N . GLY A 1 185 ? -17.833 -0.561 75.192 1.00 79.31 185 GLY A N 1
ATOM 1349 C CA . GLY A 1 185 ? -18.541 -0.821 76.449 1.00 79.31 185 GLY A CA 1
ATOM 1350 C C . GLY A 1 185 ? -18.787 0.441 77.290 1.00 79.31 185 GLY A C 1
ATOM 1351 O O . GLY A 1 185 ? -19.751 0.489 78.058 1.00 79.31 185 GLY A O 1
ATOM 1352 N N . SER A 1 186 ? -17.989 1.503 77.101 1.00 83.25 186 SER A N 1
ATOM 1353 C CA . SER A 1 186 ? -18.207 2.790 77.770 1.00 83.25 186 SER A CA 1
ATOM 1354 C C . SER A 1 186 ? -19.460 3.513 77.264 1.00 83.25 186 SER A C 1
ATOM 1356 O O . SER A 1 186 ? -20.157 4.168 78.043 1.00 83.25 186 SER A O 1
ATOM 1358 N N . LEU A 1 187 ? -19.800 3.366 75.979 1.00 79.31 187 LEU A N 1
ATOM 1359 C CA . LEU A 1 187 ? -21.015 3.940 75.405 1.00 79.31 187 LEU A CA 1
ATOM 1360 C C . LEU A 1 187 ? -22.255 3.213 75.911 1.00 79.31 187 LEU A C 1
ATOM 1362 O O . LEU A 1 187 ? -23.242 3.866 76.232 1.00 79.31 187 LEU A O 1
ATOM 1366 N N . HIS A 1 188 ? -22.192 1.889 76.045 1.00 85.06 188 HIS A N 1
ATOM 1367 C CA . HIS A 1 188 ? -23.317 1.104 76.547 1.00 85.06 188 HIS A CA 1
ATOM 1368 C C . HIS A 1 188 ? -23.679 1.493 77.991 1.00 85.06 188 HIS A C 1
ATOM 1370 O O . HIS A 1 188 ? -24.843 1.770 78.284 1.00 85.06 188 HIS A O 1
ATOM 1376 N N . ALA A 1 189 ? -22.675 1.638 78.869 1.00 88.62 189 ALA A N 1
ATOM 1377 C CA . ALA A 1 189 ? -22.869 2.104 80.246 1.00 88.62 189 ALA A CA 1
ATOM 1378 C C . ALA A 1 189 ? -23.446 3.533 80.316 1.00 88.62 189 ALA A C 1
ATOM 1380 O O . ALA A 1 189 ? -24.335 3.816 81.123 1.00 88.62 189 ALA A O 1
ATOM 1381 N N . ARG A 1 190 ? -22.985 4.438 79.440 1.00 87.56 190 ARG A N 1
ATOM 1382 C CA . ARG A 1 190 ? -23.513 5.810 79.343 1.00 87.56 190 ARG A CA 1
ATOM 1383 C C . ARG A 1 190 ? -24.958 5.845 78.854 1.00 87.56 190 ARG A C 1
ATOM 1385 O O . ARG A 1 190 ? -25.742 6.631 79.380 1.00 87.56 190 ARG A O 1
ATOM 1392 N N . THR A 1 191 ? -25.314 5.009 77.881 1.00 89.31 191 THR A N 1
ATOM 1393 C CA . THR A 1 191 ? -26.690 4.902 77.383 1.00 89.31 191 THR A CA 1
ATOM 1394 C C . THR A 1 191 ? -27.623 4.384 78.471 1.00 89.31 191 THR A C 1
ATOM 1396 O O . THR A 1 191 ? -28.657 5.001 78.707 1.00 89.31 191 THR A O 1
ATOM 1399 N N . ALA A 1 192 ? -27.231 3.332 79.198 1.00 88.75 192 ALA A N 1
ATOM 1400 C CA . ALA A 1 192 ? -28.025 2.791 80.302 1.00 88.75 192 ALA A CA 1
ATOM 1401 C C . ALA A 1 192 ? -28.281 3.840 81.404 1.00 88.75 192 ALA A C 1
ATOM 1403 O O . ALA A 1 192 ? -29.422 4.045 81.814 1.00 88.75 192 ALA A O 1
ATOM 1404 N N . SER A 1 193 ? -27.242 4.579 81.816 1.00 90.88 193 SER A N 1
ATOM 1405 C CA . SER A 1 193 ? -27.383 5.662 82.802 1.00 90.88 193 SER A CA 1
ATOM 1406 C C . SER A 1 193 ? -28.265 6.814 82.291 1.00 90.88 193 SER A C 1
ATOM 1408 O O . SER A 1 193 ? -29.079 7.361 83.038 1.00 90.88 193 SER A O 1
ATOM 1410 N N . ALA A 1 194 ? -28.161 7.165 81.005 1.00 91.06 194 ALA A N 1
ATOM 1411 C CA . ALA A 1 194 ? -29.004 8.190 80.391 1.00 91.06 194 ALA A CA 1
ATOM 1412 C C . ALA A 1 194 ? -30.478 7.757 80.293 1.00 91.06 194 ALA A C 1
ATOM 1414 O O . ALA A 1 194 ? -31.374 8.578 80.494 1.00 91.06 194 ALA A O 1
ATOM 1415 N N . GLU A 1 195 ? -30.746 6.480 80.015 1.00 90.75 195 GLU A N 1
ATOM 1416 C CA . GLU A 1 195 ? -32.101 5.929 80.012 1.00 90.75 195 GLU A CA 1
ATOM 1417 C C . GLU A 1 195 ? -32.728 5.912 81.406 1.00 90.75 195 GLU A C 1
ATOM 1419 O O . GLU A 1 195 ? -33.929 6.157 81.528 1.00 90.75 195 GLU A O 1
ATOM 1424 N N . GLU A 1 196 ? -31.952 5.665 82.458 1.00 91.75 196 GLU A N 1
ATOM 1425 C CA . GLU A 1 196 ? -32.437 5.721 83.841 1.00 91.75 196 GLU A CA 1
ATOM 1426 C C . GLU A 1 196 ? -32.789 7.158 84.267 1.00 91.75 196 GLU A C 1
ATOM 1428 O O . GLU A 1 196 ? -33.815 7.384 84.908 1.00 91.75 196 GLU A O 1
ATOM 1433 N N . ALA A 1 197 ? -32.008 8.146 83.818 1.00 93.31 197 ALA A N 1
ATOM 1434 C CA . ALA A 1 197 ? -32.223 9.563 84.118 1.00 93.31 197 ALA A CA 1
ATOM 1435 C C . ALA A 1 197 ? -33.395 10.216 83.346 1.00 93.31 197 ALA A C 1
ATOM 1437 O O . ALA A 1 197 ? -33.825 11.324 83.680 1.00 93.31 197 ALA A O 1
ATOM 1438 N N . LEU A 1 198 ? -33.922 9.570 82.299 1.00 92.38 198 LEU A N 1
ATOM 1439 C CA . LEU A 1 198 ? -34.998 10.111 81.463 1.00 92.38 198 LEU A CA 1
ATOM 1440 C C . LEU A 1 198 ? -36.387 9.856 82.062 1.00 92.38 198 LEU A C 1
ATOM 1442 O O . LEU A 1 198 ? -36.777 8.726 82.353 1.00 92.38 198 LEU A O 1
ATOM 1446 N N . THR A 1 199 ? -37.211 10.905 82.124 1.00 95.50 199 THR A N 1
ATOM 1447 C CA . THR A 1 199 ? -38.620 10.772 82.531 1.00 95.50 199 THR A CA 1
ATOM 1448 C C . THR A 1 199 ? -39.425 9.945 81.511 1.00 95.50 199 THR A C 1
ATOM 1450 O O . THR A 1 199 ? -39.149 10.009 80.305 1.00 95.50 199 THR A O 1
ATOM 1453 N N . PRO A 1 200 ? -40.494 9.230 81.921 1.00 93.75 200 PRO A N 1
ATOM 1454 C CA . PRO A 1 200 ? -41.294 8.399 81.009 1.00 93.75 200 PRO A CA 1
ATOM 1455 C C . PRO A 1 200 ? -41.895 9.194 79.835 1.00 93.75 200 PRO A C 1
ATOM 1457 O O . PRO A 1 200 ? -41.999 8.696 78.714 1.00 93.75 200 PRO A O 1
ATOM 1460 N N . LYS A 1 201 ? -42.219 10.477 80.048 1.00 93.81 201 LYS A N 1
ATOM 1461 C CA . LYS A 1 201 ? -42.718 11.379 78.996 1.00 93.81 201 LYS A CA 1
ATOM 1462 C C . LYS A 1 201 ? -41.651 11.711 77.946 1.00 93.81 201 LYS A C 1
ATOM 1464 O O . LYS A 1 201 ? -41.993 11.902 76.779 1.00 93.81 201 LYS A O 1
ATOM 1469 N N . GLN A 1 202 ? -40.379 11.811 78.337 1.00 95.25 202 GLN A N 1
ATOM 1470 C CA . GLN A 1 202 ? -39.271 12.014 77.399 1.00 95.25 202 GLN A CA 1
ATOM 1471 C C . GLN A 1 202 ? -38.975 10.729 76.622 1.00 95.25 202 GLN A C 1
ATOM 1473 O O . GLN A 1 202 ? -38.828 10.811 75.404 1.00 95.25 202 GLN A O 1
ATOM 1478 N N . LYS A 1 203 ? -39.015 9.558 77.277 1.00 94.06 203 LYS A N 1
ATOM 1479 C CA . LYS A 1 203 ? -38.867 8.249 76.612 1.00 94.06 203 LYS A CA 1
ATOM 1480 C C . LYS A 1 203 ? -39.883 8.060 75.486 1.00 94.06 203 LYS A C 1
ATOM 1482 O O . LYS A 1 203 ? -39.491 7.849 74.345 1.00 94.06 203 LYS A O 1
ATOM 1487 N N . LEU A 1 204 ? -41.171 8.290 75.756 1.00 93.50 204 LEU A N 1
ATOM 1488 C CA . LEU A 1 204 ? -42.228 8.196 74.736 1.00 93.50 204 LEU A CA 1
ATOM 1489 C C . LEU A 1 204 ? -42.040 9.182 73.570 1.00 93.50 204 LEU A C 1
ATOM 1491 O O . LEU A 1 204 ? -42.370 8.879 72.422 1.00 93.50 204 LEU A O 1
ATOM 1495 N N . LYS A 1 205 ? -41.523 10.390 73.836 1.00 95.56 205 LYS A N 1
ATOM 1496 C CA . LYS A 1 205 ? -41.217 11.364 72.774 1.00 95.56 205 LYS A CA 1
ATOM 1497 C C . LYS A 1 205 ? -40.051 10.900 71.903 1.00 95.56 205 LYS A C 1
ATOM 1499 O O . LYS A 1 205 ? -40.148 11.032 70.684 1.00 95.56 205 LYS A O 1
ATOM 1504 N N . ILE A 1 206 ? -38.993 10.372 72.520 1.00 94.25 206 ILE A N 1
ATOM 1505 C CA . ILE A 1 206 ? -37.822 9.823 71.828 1.00 94.25 206 ILE A CA 1
ATOM 1506 C C . ILE A 1 206 ? -38.242 8.619 70.985 1.00 94.25 206 ILE A C 1
ATOM 1508 O O . ILE A 1 206 ? -37.956 8.594 69.794 1.00 94.25 206 ILE A O 1
ATOM 1512 N N . GLU A 1 207 ? -39.017 7.692 71.543 1.00 95.06 207 GLU A N 1
ATOM 1513 C CA . GLU A 1 207 ? -39.530 6.522 70.827 1.00 95.06 207 GLU A CA 1
ATOM 1514 C C . GLU A 1 207 ? -40.394 6.926 69.624 1.00 95.06 207 GLU A C 1
ATOM 1516 O O . GLU A 1 207 ? -40.204 6.440 68.509 1.00 95.06 207 GLU A O 1
ATOM 1521 N N . LYS A 1 208 ? -41.304 7.894 69.797 1.00 96.31 208 LYS A N 1
ATOM 1522 C CA . LYS A 1 208 ? -42.128 8.404 68.692 1.00 96.31 208 LYS A CA 1
ATOM 1523 C C . LYS A 1 208 ? -41.299 9.115 67.619 1.00 96.31 208 LYS A C 1
ATOM 1525 O O . LYS A 1 208 ? -41.677 9.070 66.446 1.00 96.31 208 LYS A O 1
ATOM 1530 N N . ALA A 1 209 ? -40.221 9.804 67.995 1.00 96.19 209 ALA A N 1
ATOM 1531 C CA . ALA A 1 209 ? -39.288 10.408 67.047 1.00 96.19 209 ALA A CA 1
ATOM 1532 C C . ALA A 1 209 ? -38.511 9.323 66.284 1.00 96.19 209 ALA A C 1
ATOM 1534 O O . ALA A 1 209 ? -38.577 9.296 65.056 1.00 96.19 209 ALA A O 1
ATOM 1535 N N . ALA A 1 210 ? -37.932 8.352 66.991 1.00 94.38 210 ALA A N 1
ATOM 1536 C CA . ALA A 1 210 ? -37.229 7.211 66.411 1.00 94.38 210 ALA A CA 1
ATOM 1537 C C . ALA A 1 210 ? -38.123 6.401 65.455 1.00 94.38 210 ALA A C 1
ATOM 1539 O O . ALA A 1 210 ? -37.709 6.059 64.350 1.00 94.38 210 ALA A O 1
ATOM 1540 N N . ALA A 1 211 ? -39.392 6.173 65.810 1.00 95.88 211 ALA A N 1
ATOM 1541 C CA . ALA A 1 211 ? -40.359 5.496 64.946 1.00 95.88 211 ALA A CA 1
ATOM 1542 C C . ALA A 1 211 ? -40.725 6.304 63.684 1.00 95.88 211 ALA A C 1
ATOM 1544 O O . ALA A 1 211 ? -41.078 5.733 62.650 1.00 95.88 211 ALA A O 1
ATOM 1545 N N . LYS A 1 212 ? -40.684 7.643 63.733 1.00 97.38 212 LYS A N 1
ATOM 1546 C CA . LYS A 1 212 ? -40.862 8.481 62.534 1.00 97.38 212 LYS A CA 1
ATOM 1547 C C . LYS A 1 212 ? -39.624 8.434 61.649 1.00 97.38 212 LYS A C 1
ATOM 1549 O O . LYS A 1 212 ? -39.771 8.348 60.429 1.00 97.38 212 LYS A O 1
ATOM 1554 N N . ASP A 1 213 ? -38.444 8.465 62.250 1.00 95.56 213 ASP A N 1
ATOM 1555 C CA . ASP A 1 213 ? -37.178 8.418 61.529 1.00 95.56 213 ASP A CA 1
ATOM 1556 C C . ASP A 1 213 ? -36.963 7.050 60.874 1.00 95.56 213 ASP A C 1
ATOM 1558 O O . ASP A 1 213 ? -36.629 7.003 59.694 1.00 95.56 213 ASP A O 1
ATOM 1562 N N . SER A 1 214 ? -37.315 5.942 61.535 1.00 95.00 214 SER A N 1
ATOM 1563 C CA . SER A 1 214 ? -37.277 4.601 60.929 1.00 95.00 214 SER A CA 1
ATOM 1564 C C . SER A 1 214 ? -38.219 4.474 59.725 1.00 95.00 214 SER A C 1
ATOM 1566 O O . SER A 1 214 ? -37.860 3.892 58.696 1.00 95.00 214 SER A O 1
ATOM 1568 N N . ARG A 1 215 ? -39.411 5.087 59.787 1.00 97.00 215 ARG A N 1
ATOM 1569 C CA . ARG A 1 215 ? -40.337 5.167 58.642 1.00 97.00 215 ARG A CA 1
ATOM 1570 C C . ARG A 1 215 ? -39.785 6.033 57.512 1.00 97.00 215 ARG A C 1
ATOM 1572 O O . ARG A 1 215 ? -40.013 5.704 56.349 1.00 97.00 215 ARG A O 1
ATOM 1579 N N . ARG A 1 216 ? -39.104 7.140 57.824 1.00 97.06 216 ARG A N 1
ATOM 1580 C CA . ARG A 1 216 ? -38.441 7.997 56.825 1.00 97.06 216 ARG A CA 1
ATOM 1581 C C . ARG A 1 216 ? -37.294 7.250 56.151 1.00 97.06 216 ARG A C 1
ATOM 1583 O O . ARG A 1 216 ? -37.294 7.174 54.928 1.00 97.06 216 ARG A O 1
ATOM 1590 N N . LEU A 1 217 ? -36.420 6.615 56.927 1.00 95.50 217 LEU A N 1
ATOM 1591 C CA . LEU A 1 217 ? -35.333 5.768 56.436 1.00 95.50 217 LEU A CA 1
ATOM 1592 C C . LEU A 1 217 ? -35.869 4.662 55.517 1.00 95.50 217 LEU A C 1
ATOM 1594 O O . LEU A 1 217 ? -35.414 4.512 54.392 1.00 95.50 217 LEU A O 1
ATOM 1598 N N . SER A 1 218 ? -36.923 3.959 55.940 1.00 96.75 218 SER A N 1
ATOM 1599 C CA . SER A 1 218 ? -37.556 2.913 55.126 1.00 96.75 218 SER A CA 1
ATOM 1600 C C . SER A 1 218 ? -38.098 3.437 53.789 1.00 96.75 218 SER A C 1
ATOM 1602 O O . SER A 1 218 ? -38.133 2.700 52.805 1.00 96.75 218 SER A O 1
ATOM 1604 N N . LYS A 1 219 ? -38.557 4.696 53.733 1.00 97.94 219 LYS A N 1
ATOM 1605 C CA . LYS A 1 219 ? -38.985 5.335 52.478 1.00 97.94 219 LYS A CA 1
ATOM 1606 C C . LYS A 1 219 ? -37.793 5.692 51.594 1.00 97.94 219 LYS A C 1
ATOM 1608 O O . LYS A 1 219 ? -37.885 5.452 50.395 1.00 97.94 219 LYS A O 1
ATOM 1613 N N . VAL A 1 220 ? -36.713 6.213 52.179 1.00 96.94 220 VAL A N 1
ATOM 1614 C CA . VAL A 1 220 ? -35.464 6.529 51.467 1.00 96.94 220 VAL A CA 1
ATOM 1615 C C . VAL A 1 220 ? -34.882 5.263 50.844 1.00 96.94 220 VAL A C 1
ATOM 1617 O O . VAL A 1 220 ? -34.748 5.222 49.630 1.00 96.94 220 VAL A O 1
ATOM 1620 N N . ILE A 1 221 ? -34.719 4.184 51.617 1.00 95.62 221 ILE A N 1
ATOM 1621 C CA . ILE A 1 221 ? -34.207 2.893 51.118 1.00 95.62 221 ILE A CA 1
ATOM 1622 C C . ILE A 1 221 ? -35.048 2.375 49.939 1.00 95.62 221 ILE A C 1
ATOM 1624 O O . ILE A 1 221 ? -34.523 1.922 48.927 1.00 95.62 221 ILE A O 1
ATOM 1628 N N . LYS A 1 222 ? -36.384 2.476 50.020 1.00 97.50 222 LYS A N 1
ATOM 1629 C CA . LYS A 1 222 ? -37.273 2.068 48.916 1.00 97.50 222 LYS A CA 1
ATOM 1630 C C . LYS A 1 222 ? -37.152 2.960 47.679 1.00 97.50 222 LYS A C 1
ATOM 1632 O O . LYS A 1 222 ? -37.403 2.483 46.575 1.00 97.50 222 LYS A O 1
ATOM 1637 N N . GLN A 1 223 ? -36.873 4.251 47.849 1.00 97.38 223 GLN A N 1
ATOM 1638 C CA . GLN A 1 223 ? -36.656 5.177 46.737 1.00 97.38 223 GLN A CA 1
ATOM 1639 C C . GLN A 1 223 ? -35.289 4.942 46.094 1.00 97.38 223 GLN A C 1
ATOM 1641 O O . GLN A 1 223 ? -35.224 4.844 44.873 1.00 97.38 223 GLN A O 1
ATOM 1646 N N . GLU A 1 224 ? -34.243 4.758 46.897 1.00 93.75 224 GLU A N 1
ATOM 1647 C CA . GLU A 1 224 ? -32.896 4.412 46.439 1.00 93.75 224 GLU A CA 1
ATOM 1648 C C . GLU A 1 224 ? -32.908 3.110 45.640 1.00 93.75 224 GLU A C 1
ATOM 1650 O O . GLU A 1 224 ? -32.479 3.117 44.493 1.00 93.75 224 GLU A O 1
ATOM 1655 N N . ALA A 1 225 ? -33.545 2.049 46.147 1.00 96.25 225 ALA A N 1
ATOM 1656 C CA . ALA A 1 225 ? -33.670 0.785 45.416 1.00 96.25 225 ALA A CA 1
ATOM 1657 C C . ALA A 1 225 ? -34.380 0.937 44.052 1.00 96.25 225 ALA A C 1
ATOM 1659 O O . ALA A 1 225 ? -34.084 0.221 43.095 1.00 96.25 225 ALA A O 1
ATOM 1660 N N . LYS A 1 226 ? -35.332 1.876 43.931 1.00 98.25 226 LYS A N 1
ATOM 1661 C CA . LYS A 1 226 ? -35.995 2.170 42.648 1.00 98.25 226 LYS A CA 1
ATOM 1662 C C . LYS A 1 226 ? -35.076 2.927 41.693 1.00 98.25 226 LYS A C 1
ATOM 1664 O O . LYS A 1 226 ? -35.045 2.584 40.514 1.00 98.25 226 LYS A O 1
ATOM 1669 N N . ILE A 1 227 ? -34.365 3.937 42.192 1.00 97.25 227 ILE A N 1
ATOM 1670 C CA . ILE A 1 227 ? -33.413 4.732 41.405 1.00 97.25 227 ILE A CA 1
ATOM 1671 C C . ILE A 1 227 ? -32.263 3.843 40.932 1.00 97.25 227 ILE A C 1
ATOM 1673 O O . ILE A 1 227 ? -31.910 3.884 39.760 1.00 97.25 227 ILE A O 1
ATOM 1677 N N . GLU A 1 228 ? -31.741 2.980 41.800 1.00 94.38 228 GLU A N 1
ATOM 1678 C CA . GLU A 1 228 ? -30.695 2.013 41.474 1.00 94.38 228 GLU A CA 1
ATOM 1679 C C . GLU A 1 228 ? -31.150 1.049 40.373 1.00 94.38 228 GLU A C 1
ATOM 1681 O O . GLU A 1 228 ? -30.460 0.885 39.370 1.00 94.38 228 GLU A O 1
ATOM 1686 N N . LYS A 1 229 ? -32.358 0.481 40.486 1.00 97.69 229 LYS A N 1
ATOM 1687 C CA . LYS A 1 229 ? -32.921 -0.372 39.429 1.00 97.69 229 LYS A CA 1
ATOM 1688 C C . LYS A 1 229 ? -33.057 0.370 38.093 1.00 97.69 229 LYS A C 1
ATOM 1690 O O . LYS A 1 229 ? -32.800 -0.215 37.040 1.00 97.69 229 LYS A O 1
ATOM 1695 N N . GLN A 1 230 ? -33.479 1.635 38.118 1.00 97.69 230 GLN A N 1
ATOM 1696 C CA . GLN A 1 230 ? -33.570 2.466 36.913 1.00 97.69 230 GLN A CA 1
ATOM 1697 C C . GLN A 1 230 ? -32.188 2.735 36.315 1.00 97.69 230 GLN A C 1
ATOM 1699 O O . GLN A 1 230 ? -32.010 2.533 35.118 1.00 97.69 230 GLN A O 1
ATOM 1704 N N . ALA A 1 231 ? -31.209 3.110 37.138 1.00 97.25 231 ALA A N 1
ATOM 1705 C CA . ALA A 1 231 ? -29.832 3.327 36.710 1.00 97.25 231 ALA A CA 1
ATOM 1706 C C . ALA A 1 231 ? -29.228 2.059 36.084 1.00 97.25 231 ALA A C 1
ATOM 1708 O O . ALA A 1 231 ? -28.624 2.128 35.018 1.00 97.25 231 ALA A O 1
ATOM 1709 N N . LEU A 1 232 ? -29.473 0.889 36.685 1.00 96.62 232 LEU A N 1
ATOM 1710 C CA . LEU A 1 232 ? -29.038 -0.399 36.145 1.00 96.62 232 LEU A CA 1
ATOM 1711 C C . LEU A 1 232 ? -29.705 -0.717 34.799 1.00 96.62 232 LEU A C 1
ATOM 1713 O O . LEU A 1 232 ? -29.048 -1.212 33.891 1.00 96.62 232 LEU A O 1
ATOM 1717 N N . THR A 1 233 ? -30.991 -0.394 34.643 1.00 98.00 233 THR A N 1
ATOM 1718 C CA . THR A 1 233 ? -31.700 -0.581 33.366 1.00 98.00 233 THR A CA 1
ATOM 1719 C C . THR A 1 233 ? -31.109 0.314 32.272 1.00 98.00 233 THR A C 1
ATOM 1721 O O . THR A 1 233 ? -30.807 -0.174 31.188 1.00 98.00 233 THR A O 1
ATOM 1724 N N . VAL A 1 234 ? -30.859 1.594 32.576 1.00 97.88 234 VAL A N 1
ATOM 1725 C CA . VAL A 1 234 ? -30.227 2.540 31.639 1.00 97.88 234 VAL A CA 1
ATOM 1726 C C . VAL A 1 234 ? -28.835 2.056 31.224 1.00 97.88 234 VAL A C 1
ATOM 1728 O O . VAL A 1 234 ? -28.537 2.024 30.034 1.00 97.88 234 VAL A O 1
ATOM 1731 N N . ALA A 1 235 ? -28.013 1.597 32.173 1.00 97.44 235 ALA A N 1
ATOM 1732 C CA . ALA A 1 235 ? -26.682 1.069 31.874 1.00 97.44 235 ALA A CA 1
ATOM 1733 C C . ALA A 1 235 ? -26.724 -0.174 30.960 1.00 97.44 235 ALA A C 1
ATOM 1735 O O . ALA A 1 235 ? -25.883 -0.322 30.070 1.00 97.44 235 ALA A O 1
ATOM 1736 N N . ILE A 1 236 ? -27.712 -1.060 31.140 1.00 97.88 236 ILE A N 1
ATOM 1737 C CA . ILE A 1 236 ? -27.916 -2.228 30.265 1.00 97.88 236 ILE A CA 1
ATOM 1738 C C . ILE A 1 236 ? -28.292 -1.788 28.845 1.00 97.88 236 ILE A C 1
ATOM 1740 O O . ILE A 1 236 ? -27.737 -2.308 27.872 1.00 97.88 236 ILE A O 1
ATOM 1744 N N . ASP A 1 237 ? -29.202 -0.823 28.712 1.00 98.31 237 ASP A N 1
ATOM 1745 C CA . ASP A 1 237 ? -29.633 -0.311 27.409 1.00 98.31 237 ASP A CA 1
ATOM 1746 C C . ASP A 1 237 ? -28.493 0.409 26.671 1.00 98.31 237 ASP A C 1
ATOM 1748 O O . ASP A 1 237 ? -28.305 0.225 25.463 1.00 98.31 237 ASP A O 1
ATOM 1752 N N . GLU A 1 238 ? -27.685 1.190 27.391 1.00 98.25 238 GLU A N 1
ATOM 1753 C CA . GLU A 1 238 ? -26.484 1.834 26.857 1.00 98.25 238 GLU A CA 1
ATOM 1754 C C . GLU A 1 238 ? -25.472 0.804 26.347 1.00 98.25 238 GLU A C 1
ATOM 1756 O O . GLU A 1 238 ? -25.004 0.915 25.209 1.00 98.25 238 GLU A O 1
ATOM 1761 N N . LEU A 1 239 ? -25.197 -0.249 27.125 1.00 97.75 239 LEU A N 1
ATOM 1762 C CA . LEU A 1 239 ? -24.313 -1.337 26.704 1.00 97.75 239 LEU A CA 1
ATOM 1763 C C . LEU A 1 239 ? -24.836 -2.030 25.436 1.00 97.75 239 LEU A C 1
ATOM 1765 O O . LEU A 1 239 ? -24.072 -2.276 24.499 1.00 97.75 239 LEU A O 1
ATOM 1769 N N . ALA A 1 240 ? -26.140 -2.302 25.366 1.00 98.12 240 ALA A N 1
ATOM 1770 C CA . ALA A 1 240 ? -26.759 -2.900 24.187 1.00 98.12 240 ALA A CA 1
ATOM 1771 C C . ALA A 1 240 ? -26.634 -1.996 22.946 1.00 98.12 240 ALA A C 1
ATOM 1773 O O . ALA A 1 240 ? -26.408 -2.484 21.833 1.00 98.12 240 ALA A O 1
ATOM 1774 N N . ASN A 1 241 ? -26.748 -0.677 23.113 1.00 97.94 241 ASN A N 1
ATOM 1775 C CA . ASN A 1 241 ? -26.570 0.284 22.025 1.00 97.94 241 ASN A CA 1
ATOM 1776 C C . ASN A 1 241 ? -25.109 0.373 21.566 1.00 97.94 241 ASN A C 1
ATOM 1778 O O . ASN A 1 241 ? -24.855 0.340 20.360 1.00 97.94 241 ASN A O 1
ATOM 1782 N N . LEU A 1 242 ? -24.146 0.386 22.493 1.00 98.12 242 LEU A N 1
ATOM 1783 C CA . LEU A 1 242 ? -22.717 0.338 22.164 1.00 98.12 242 LEU A CA 1
ATOM 1784 C C . LEU A 1 242 ? -22.364 -0.919 21.361 1.00 98.12 242 LEU A C 1
ATOM 1786 O O . LEU A 1 242 ? -21.681 -0.830 20.342 1.00 98.12 242 LEU A O 1
ATOM 1790 N N . GLN A 1 243 ? -22.907 -2.078 21.737 1.00 98.50 243 GLN A N 1
ATOM 1791 C CA . GLN A 1 243 ? -22.717 -3.318 20.980 1.00 98.50 243 GLN A CA 1
ATOM 1792 C C . GLN A 1 243 ? -23.310 -3.247 19.562 1.00 98.50 243 GLN A C 1
ATOM 1794 O O . GLN A 1 243 ? -22.714 -3.761 18.612 1.00 98.50 243 GLN A O 1
ATOM 1799 N N . LYS A 1 244 ? -24.474 -2.606 19.379 1.00 98.56 244 LYS A N 1
ATOM 1800 C CA . LYS A 1 244 ? -25.049 -2.375 18.040 1.00 98.56 244 LYS A CA 1
ATOM 1801 C C . LYS A 1 244 ? -24.146 -1.474 17.195 1.00 98.56 244 LYS A C 1
ATOM 1803 O O . LYS A 1 244 ? -23.897 -1.804 16.034 1.00 98.56 244 LYS A O 1
ATOM 1808 N N . PHE A 1 245 ? -23.629 -0.385 17.768 1.00 97.88 245 PHE A N 1
ATOM 1809 C CA . PHE A 1 245 ? -22.702 0.511 17.073 1.00 97.88 245 PHE A CA 1
ATOM 1810 C C . PHE A 1 245 ? -21.396 -0.190 16.700 1.00 97.88 245 PHE A C 1
ATOM 1812 O O . PHE A 1 245 ? -20.953 -0.059 15.563 1.00 97.88 245 PHE A O 1
ATOM 1819 N N . GLN A 1 246 ? -20.836 -1.011 17.590 1.00 98.38 246 GLN A N 1
ATOM 1820 C CA . GLN A 1 246 ? -19.643 -1.805 17.298 1.00 98.38 246 GLN A CA 1
ATOM 1821 C C . GLN A 1 246 ? -19.869 -2.753 16.111 1.00 98.38 246 GLN A C 1
ATOM 1823 O O . GLN A 1 246 ? -19.072 -2.775 15.175 1.00 98.38 246 GLN A O 1
ATOM 1828 N N . LYS A 1 247 ? -20.985 -3.495 16.091 1.00 98.62 247 LYS A N 1
ATOM 1829 C CA . LYS A 1 247 ? -21.328 -4.381 14.961 1.00 98.62 247 LYS A CA 1
ATOM 1830 C C . LYS A 1 247 ? -21.468 -3.610 13.645 1.00 98.62 247 LYS A C 1
ATOM 1832 O O . LYS A 1 247 ? -21.026 -4.089 12.600 1.00 98.62 247 LYS A O 1
ATOM 1837 N N . ALA A 1 248 ? -22.081 -2.426 13.681 1.00 97.81 248 ALA A N 1
ATOM 1838 C CA . ALA A 1 248 ? -22.210 -1.565 12.508 1.00 97.81 248 ALA A CA 1
ATOM 1839 C C . ALA A 1 248 ? -20.847 -1.046 12.020 1.00 97.81 248 ALA A C 1
ATOM 1841 O O . ALA A 1 248 ? -20.577 -1.114 10.820 1.00 97.81 248 ALA A O 1
ATOM 1842 N N . ALA A 1 249 ? -19.982 -0.609 12.939 1.00 98.19 249 ALA A N 1
ATOM 1843 C CA . ALA A 1 249 ? -18.632 -0.140 12.641 1.00 98.19 249 ALA A CA 1
ATOM 1844 C C . ALA A 1 249 ? -17.786 -1.240 11.984 1.00 98.19 249 ALA A C 1
ATOM 1846 O O . ALA A 1 249 ? -17.256 -1.020 10.899 1.00 98.19 249 ALA A O 1
ATOM 1847 N N . VAL A 1 250 ? -17.768 -2.454 12.549 1.00 98.62 250 VAL A N 1
ATOM 1848 C CA . VAL A 1 250 ? -17.046 -3.609 11.978 1.00 98.62 250 VAL A CA 1
ATOM 1849 C C . VAL A 1 250 ? -17.548 -3.943 10.568 1.00 98.62 250 VAL A C 1
ATOM 1851 O O . VAL A 1 250 ? -16.768 -4.199 9.652 1.00 98.62 250 VAL A O 1
ATOM 1854 N N . LYS A 1 251 ? -18.867 -3.894 10.340 1.00 98.69 251 LYS A N 1
ATOM 1855 C CA . LYS A 1 251 ? -19.438 -4.121 9.002 1.00 98.69 251 LYS A CA 1
ATOM 1856 C C . LYS A 1 251 ? -19.027 -3.033 8.005 1.00 98.69 251 LYS A C 1
ATOM 1858 O O . LYS A 1 251 ? -18.796 -3.333 6.832 1.00 98.69 251 LYS A O 1
ATOM 1863 N N . GLN A 1 252 ? -18.992 -1.773 8.435 1.00 98.38 252 GLN A N 1
ATOM 1864 C CA . GLN A 1 252 ? -18.566 -0.655 7.597 1.00 98.38 252 GLN A CA 1
ATOM 1865 C C . GLN A 1 252 ? -17.072 -0.742 7.273 1.00 98.38 252 GLN A C 1
ATOM 1867 O O . GLN A 1 252 ? -16.701 -0.557 6.115 1.00 98.38 252 GLN A O 1
ATOM 1872 N N . GLU A 1 253 ? -16.246 -1.088 8.256 1.00 98.25 253 GLU A N 1
ATOM 1873 C CA . GLU A 1 253 ? -14.816 -1.325 8.087 1.00 98.25 253 GLU A CA 1
ATOM 1874 C C . GLU A 1 253 ? -14.559 -2.424 7.053 1.00 98.25 253 GLU A C 1
ATOM 1876 O O . GLU A 1 253 ? -13.846 -2.189 6.079 1.00 98.25 253 GLU A O 1
ATOM 1881 N N . GLY A 1 254 ? -15.229 -3.575 7.171 1.00 98.00 254 GLY A N 1
ATOM 1882 C CA . GLY A 1 254 ? -15.090 -4.658 6.194 1.00 98.00 254 GLY A CA 1
ATOM 1883 C C . GLY A 1 254 ? -15.452 -4.231 4.764 1.00 98.00 254 GLY A C 1
ATOM 1884 O O . GLY A 1 254 ? -14.786 -4.614 3.802 1.00 98.00 254 GLY A O 1
ATOM 1885 N N . ARG A 1 255 ? -16.469 -3.372 4.595 1.00 98.56 255 ARG A N 1
ATOM 1886 C CA . ARG A 1 255 ? -16.823 -2.801 3.280 1.00 98.56 255 ARG A CA 1
ATOM 1887 C C . ARG A 1 255 ? -15.755 -1.841 2.759 1.00 98.56 255 ARG A C 1
ATOM 1889 O O . ARG A 1 255 ? -15.432 -1.893 1.572 1.00 98.56 255 ARG A O 1
ATOM 1896 N N . ALA A 1 256 ? -15.219 -0.981 3.621 1.00 97.94 256 ALA A N 1
ATOM 1897 C CA . ALA A 1 256 ? -14.158 -0.047 3.263 1.00 97.94 256 ALA A CA 1
ATOM 1898 C C . ALA A 1 256 ? -12.880 -0.794 2.851 1.00 97.94 256 ALA A C 1
ATOM 1900 O O . ALA A 1 256 ? -12.326 -0.504 1.792 1.00 97.94 256 ALA A O 1
ATOM 1901 N N . GLN A 1 257 ? -12.479 -1.819 3.610 1.00 98.38 257 GLN A N 1
ATOM 1902 C CA . GLN A 1 257 ? -11.336 -2.678 3.292 1.00 98.38 257 GLN A CA 1
ATOM 1903 C C . GLN A 1 257 ? -11.526 -3.410 1.955 1.00 98.38 257 GLN A C 1
ATOM 1905 O O . GLN A 1 257 ? -10.632 -3.391 1.109 1.00 98.38 257 GLN A O 1
ATOM 1910 N N . ALA A 1 258 ? -12.708 -3.986 1.706 1.00 98.31 258 ALA A N 1
ATOM 1911 C CA . ALA A 1 258 ? -13.006 -4.642 0.433 1.00 98.31 258 ALA A CA 1
ATOM 1912 C C . ALA A 1 258 ? -12.967 -3.665 -0.758 1.00 98.31 258 ALA A C 1
ATOM 1914 O O . ALA A 1 258 ? -12.470 -4.008 -1.831 1.00 98.31 258 ALA A O 1
ATOM 1915 N N . SER A 1 259 ? -13.475 -2.440 -0.585 1.00 98.44 259 SER A N 1
ATOM 1916 C CA . SER A 1 259 ? -13.388 -1.389 -1.605 1.00 98.44 259 SER A CA 1
ATOM 1917 C C . SER A 1 259 ? -11.939 -0.973 -1.863 1.00 98.44 259 SER A C 1
ATOM 1919 O O . SER A 1 259 ? -11.521 -0.883 -3.016 1.00 98.44 259 SER A O 1
ATOM 1921 N N . HIS A 1 260 ? -11.158 -0.770 -0.801 1.00 98.38 260 HIS A N 1
ATOM 1922 C CA . HIS A 1 260 ? -9.743 -0.423 -0.887 1.00 98.38 260 HIS A CA 1
ATOM 1923 C C . HIS A 1 260 ? -8.941 -1.500 -1.631 1.00 98.38 260 HIS A C 1
ATOM 1925 O O . HIS A 1 260 ? -8.199 -1.181 -2.557 1.00 98.38 260 HIS A O 1
ATOM 1931 N N . ALA A 1 261 ? -9.160 -2.780 -1.315 1.00 98.44 261 ALA A N 1
ATOM 1932 C CA . ALA A 1 261 ? -8.508 -3.895 -1.999 1.00 98.44 261 ALA A CA 1
ATOM 1933 C C . ALA A 1 261 ? -8.805 -3.919 -3.511 1.00 98.44 261 ALA A C 1
ATOM 1935 O O . ALA A 1 261 ? -7.901 -4.151 -4.315 1.00 98.44 261 ALA A O 1
ATOM 1936 N N . LYS A 1 262 ? -10.050 -3.626 -3.919 1.00 98.69 262 LYS A N 1
ATOM 1937 C CA . LYS A 1 262 ? -10.429 -3.533 -5.342 1.00 98.69 262 LYS A CA 1
ATOM 1938 C C . LYS A 1 262 ? -9.706 -2.395 -6.058 1.00 98.69 262 LYS A C 1
ATOM 1940 O O . LYS A 1 262 ? -9.178 -2.607 -7.149 1.00 98.69 262 LYS A O 1
ATOM 1945 N N . VAL A 1 263 ? -9.667 -1.211 -5.445 1.00 98.25 263 VAL A N 1
ATOM 1946 C CA . VAL A 1 263 ? -8.958 -0.048 -6.003 1.00 98.25 263 VAL A CA 1
ATOM 1947 C C . VAL A 1 263 ? -7.468 -0.355 -6.137 1.00 98.25 263 VAL A C 1
ATOM 1949 O O . VAL A 1 263 ? -6.902 -0.149 -7.207 1.00 98.25 263 VAL A O 1
ATOM 1952 N N . LEU A 1 264 ? -6.855 -0.946 -5.112 1.00 98.56 264 LEU A N 1
ATOM 1953 C CA . LEU A 1 264 ? -5.442 -1.323 -5.123 1.00 98.56 264 LEU A CA 1
ATOM 1954 C C . LEU A 1 264 ? -5.118 -2.343 -6.225 1.00 98.56 264 LEU A C 1
ATOM 1956 O O . LEU A 1 264 ? -4.117 -2.197 -6.922 1.00 98.56 264 LEU A O 1
ATOM 1960 N N . LEU A 1 265 ? -5.975 -3.345 -6.438 1.00 98.62 265 LEU A N 1
ATOM 1961 C CA . LEU A 1 265 ? -5.811 -4.299 -7.538 1.00 98.62 265 LEU A CA 1
ATOM 1962 C C . LEU A 1 265 ? -5.905 -3.598 -8.900 1.00 98.62 265 LEU A C 1
ATOM 1964 O O . LEU A 1 265 ? -5.066 -3.830 -9.771 1.00 98.62 265 LEU A O 1
ATOM 1968 N N . SER A 1 266 ? -6.896 -2.718 -9.078 1.00 98.38 266 SER A N 1
ATOM 1969 C CA . SER A 1 266 ? -7.051 -1.956 -10.323 1.00 98.38 266 SER A CA 1
ATOM 1970 C C . SER A 1 266 ? -5.839 -1.066 -10.608 1.00 98.38 266 SER A C 1
ATOM 1972 O O . SER A 1 266 ? -5.348 -1.058 -11.735 1.00 98.38 266 SER A O 1
ATOM 1974 N N . PHE A 1 267 ? -5.298 -0.420 -9.571 1.00 98.44 267 PHE A N 1
ATOM 1975 C CA . PHE A 1 267 ? -4.101 0.406 -9.650 1.00 98.44 267 PHE A CA 1
ATOM 1976 C C . PHE A 1 267 ? -2.884 -0.415 -10.090 1.00 98.44 267 PHE A C 1
ATOM 1978 O O . PHE A 1 267 ? -2.235 -0.066 -11.073 1.00 98.44 267 PHE A O 1
ATOM 1985 N N . LYS A 1 268 ? -2.629 -1.561 -9.447 1.00 98.62 268 LYS A N 1
ATOM 1986 C CA . LYS A 1 268 ? -1.520 -2.456 -9.820 1.00 98.62 268 LYS A CA 1
ATOM 1987 C C . LYS A 1 268 ? -1.630 -2.952 -11.263 1.00 98.62 268 LYS A C 1
ATOM 1989 O O . LYS A 1 268 ? -0.627 -3.066 -11.961 1.00 98.62 268 LYS A O 1
ATOM 1994 N N . LYS A 1 269 ? -2.851 -3.216 -11.743 1.00 98.69 269 LYS A N 1
ATOM 1995 C CA . LYS A 1 269 ? -3.078 -3.593 -13.144 1.00 98.69 269 LYS A CA 1
ATOM 1996 C C . LYS A 1 269 ? -2.702 -2.457 -14.098 1.00 98.69 269 LYS A C 1
ATOM 1998 O O . LYS A 1 269 ? -2.040 -2.708 -15.100 1.00 98.69 269 LYS A O 1
ATOM 2003 N N . THR A 1 270 ? -3.111 -1.224 -13.803 1.00 98.12 270 THR A N 1
ATOM 2004 C CA . THR A 1 270 ? -2.755 -0.061 -14.633 1.00 98.12 270 THR A CA 1
ATOM 2005 C C . THR A 1 270 ? -1.265 0.262 -14.577 1.00 98.12 270 THR A C 1
ATOM 2007 O O . THR A 1 270 ? -0.674 0.586 -15.602 1.00 98.12 270 THR A O 1
ATOM 2010 N N . GLU A 1 271 ? -0.643 0.105 -13.409 1.00 98.31 271 GLU A N 1
ATOM 2011 C CA . GLU A 1 271 ? 0.795 0.281 -13.209 1.00 98.31 271 GLU A CA 1
ATOM 2012 C C . GLU A 1 271 ? 1.601 -0.719 -14.049 1.00 98.31 271 GLU A C 1
ATOM 2014 O O . GLU A 1 271 ? 2.528 -0.325 -14.752 1.00 98.31 271 GLU A O 1
ATOM 2019 N N . ALA A 1 272 ? 1.193 -1.992 -14.074 1.00 98.50 272 ALA A N 1
ATOM 2020 C CA . ALA A 1 272 ? 1.828 -3.006 -14.913 1.00 98.50 272 ALA A CA 1
ATOM 2021 C C . ALA A 1 272 ? 1.759 -2.662 -16.414 1.00 98.50 272 ALA A C 1
ATOM 2023 O O . ALA A 1 272 ? 2.747 -2.822 -17.130 1.00 98.50 272 ALA A O 1
ATOM 2024 N N . VAL A 1 273 ? 0.618 -2.147 -16.893 1.00 98.44 273 VAL A N 1
ATOM 2025 C CA . VAL A 1 273 ? 0.461 -1.703 -18.292 1.00 98.44 273 VAL A CA 1
ATOM 2026 C C . VAL A 1 273 ? 1.366 -0.509 -18.596 1.00 98.44 273 VAL A C 1
ATOM 2028 O O . VAL A 1 273 ? 2.012 -0.484 -19.641 1.00 98.44 273 VAL A O 1
ATOM 2031 N N . TYR A 1 274 ? 1.450 0.460 -17.682 1.00 98.62 274 TYR A N 1
ATOM 2032 C CA . TYR A 1 274 ? 2.336 1.613 -17.830 1.00 98.62 274 TYR A CA 1
ATOM 2033 C C . TYR A 1 274 ? 3.809 1.195 -17.920 1.00 98.62 274 TYR A C 1
ATOM 2035 O O . TYR A 1 274 ? 4.518 1.639 -18.822 1.00 98.62 274 TYR A O 1
ATOM 2043 N N . LEU A 1 275 ? 4.262 0.304 -17.034 1.00 98.50 275 LEU A N 1
ATOM 2044 C CA . LEU A 1 275 ? 5.637 -0.193 -17.058 1.00 98.50 275 LEU A CA 1
ATOM 2045 C C . LEU A 1 275 ? 5.940 -0.958 -18.353 1.00 98.50 275 LEU A C 1
ATOM 2047 O O . LEU A 1 275 ? 6.994 -0.744 -18.941 1.00 98.50 275 LEU A O 1
ATOM 2051 N N . ALA A 1 276 ? 5.007 -1.777 -18.849 1.00 98.50 276 ALA A N 1
ATOM 2052 C CA . ALA A 1 276 ? 5.163 -2.459 -20.134 1.00 98.50 276 ALA A CA 1
ATOM 2053 C C . ALA A 1 276 ? 5.228 -1.482 -21.325 1.00 98.50 276 ALA A C 1
ATOM 2055 O O . ALA A 1 276 ? 6.032 -1.662 -22.235 1.00 98.50 276 ALA A O 1
ATOM 2056 N N . ALA A 1 277 ? 4.416 -0.423 -21.324 1.00 98.19 277 ALA A N 1
ATOM 2057 C CA . ALA A 1 277 ? 4.481 0.609 -22.358 1.00 98.19 277 ALA A CA 1
ATOM 2058 C C . ALA A 1 277 ? 5.809 1.385 -22.304 1.00 98.19 277 ALA A C 1
ATOM 2060 O O . ALA A 1 277 ? 6.403 1.682 -23.340 1.00 98.19 277 ALA A O 1
ATOM 2061 N N . LYS A 1 278 ? 6.311 1.667 -21.095 1.00 98.62 278 LYS A N 1
ATOM 2062 C CA . LYS A 1 278 ? 7.604 2.324 -20.889 1.00 98.62 278 LYS A CA 1
ATOM 2063 C C . LYS A 1 278 ? 8.759 1.483 -21.442 1.00 98.62 278 LYS A C 1
ATOM 2065 O O . LYS A 1 278 ? 9.587 2.019 -22.172 1.00 98.62 278 LYS A O 1
ATOM 2070 N N . THR A 1 279 ? 8.793 0.180 -21.158 1.00 98.69 279 THR A N 1
ATOM 2071 C CA . THR A 1 279 ? 9.851 -0.701 -21.686 1.00 98.69 279 THR A CA 1
ATOM 2072 C C . THR A 1 279 ? 9.793 -0.816 -23.209 1.00 98.69 279 THR A C 1
ATOM 2074 O O . THR A 1 279 ? 10.834 -0.826 -23.861 1.00 98.69 279 THR A O 1
ATOM 2077 N N . GLN A 1 280 ? 8.594 -0.839 -23.802 1.00 98.50 280 GLN A N 1
ATOM 2078 C CA . GLN A 1 280 ? 8.432 -0.805 -25.260 1.00 98.50 280 GLN A CA 1
ATOM 2079 C C . GLN A 1 280 ? 8.955 0.498 -25.874 1.00 98.50 280 GLN A C 1
ATOM 2081 O O . GLN A 1 280 ? 9.627 0.454 -26.904 1.00 98.50 280 GLN A O 1
ATOM 2086 N N . TYR A 1 281 ? 8.682 1.642 -25.242 1.00 98.62 281 TYR A N 1
ATOM 2087 C CA . TYR A 1 281 ? 9.203 2.938 -25.677 1.00 98.62 281 TYR A CA 1
ATOM 2088 C C . TYR A 1 281 ? 10.734 2.992 -25.604 1.00 98.62 281 TYR A C 1
ATOM 2090 O O . TYR A 1 281 ? 11.377 3.365 -26.583 1.00 98.62 281 TYR A O 1
ATOM 2098 N N . GLU A 1 282 ? 11.328 2.566 -24.486 1.00 98.62 282 GLU A N 1
ATOM 2099 C CA . GLU A 1 282 ? 12.788 2.513 -24.324 1.00 98.62 282 GLU A CA 1
ATOM 2100 C C . GLU A 1 282 ? 13.437 1.577 -25.357 1.00 98.62 282 GLU A C 1
ATOM 2102 O O . GLU A 1 282 ? 14.453 1.925 -25.959 1.00 98.62 282 GLU A O 1
ATOM 2107 N N . ALA A 1 283 ? 12.814 0.429 -25.645 1.00 98.62 283 ALA A N 1
ATOM 2108 C CA . ALA A 1 283 ? 13.278 -0.483 -26.687 1.00 98.62 283 ALA A CA 1
ATOM 2109 C C . ALA A 1 283 ? 13.174 0.124 -28.098 1.00 98.62 283 ALA A C 1
ATOM 2111 O O . ALA A 1 283 ? 14.072 -0.068 -28.917 1.00 98.62 283 ALA A O 1
ATOM 2112 N N . ALA A 1 284 ? 12.094 0.852 -28.399 1.00 98.38 284 ALA A N 1
ATOM 2113 C CA . ALA A 1 284 ? 11.929 1.540 -29.679 1.00 98.38 284 ALA A CA 1
ATOM 2114 C C . ALA A 1 284 ? 12.966 2.660 -29.860 1.00 98.38 284 ALA A C 1
ATOM 2116 O O . ALA A 1 284 ? 13.553 2.778 -30.933 1.00 98.38 284 ALA A O 1
ATOM 2117 N N . LEU A 1 285 ? 13.243 3.424 -28.800 1.00 98.62 285 LEU A N 1
ATOM 2118 C CA . LEU A 1 285 ? 14.277 4.457 -28.797 1.00 98.62 285 LEU A CA 1
ATOM 2119 C C . LEU A 1 285 ? 15.674 3.860 -29.019 1.00 98.62 285 LEU A C 1
ATOM 2121 O O . LEU A 1 285 ? 16.437 4.370 -29.833 1.00 98.62 285 LEU A O 1
ATOM 2125 N N . GLY A 1 286 ? 15.988 2.742 -28.354 1.00 98.25 286 GLY A N 1
ATOM 2126 C CA . GLY A 1 286 ? 17.248 2.028 -28.570 1.00 98.25 286 GLY A CA 1
ATOM 2127 C C . GLY A 1 286 ? 17.433 1.564 -30.019 1.00 98.25 286 GLY A C 1
ATOM 2128 O O . GLY A 1 286 ? 18.523 1.696 -30.569 1.00 98.25 286 GLY A O 1
ATOM 2129 N N . LYS A 1 287 ? 16.365 1.073 -30.666 1.00 98.50 287 LYS A N 1
ATOM 2130 C CA . LYS A 1 287 ? 16.396 0.685 -32.088 1.00 98.50 287 LYS A CA 1
ATOM 2131 C C . LYS A 1 287 ? 16.633 1.875 -33.013 1.00 98.50 287 LYS A C 1
ATOM 2133 O O . LYS A 1 287 ? 17.462 1.770 -33.907 1.00 98.50 287 LYS A O 1
ATOM 2138 N N . LEU A 1 288 ? 15.936 2.988 -32.781 1.00 98.19 288 LEU A N 1
ATOM 2139 C CA . LEU A 1 288 ? 16.111 4.213 -33.560 1.00 98.19 288 LEU A CA 1
ATOM 2140 C C . LEU A 1 288 ? 17.565 4.690 -33.494 1.00 98.19 288 LEU A C 1
ATOM 2142 O O . LEU A 1 288 ? 18.179 4.903 -34.534 1.00 98.19 288 LEU A O 1
ATOM 2146 N N . ASN A 1 289 ? 18.139 4.771 -32.292 1.00 98.62 289 ASN A N 1
ATOM 2147 C CA . ASN A 1 289 ? 19.528 5.198 -32.119 1.00 98.62 289 ASN A CA 1
ATOM 2148 C C . ASN A 1 289 ? 20.507 4.251 -32.836 1.00 98.62 289 ASN A C 1
ATOM 2150 O O . ASN A 1 289 ? 21.430 4.712 -33.502 1.00 98.62 289 ASN A O 1
ATOM 2154 N N . ALA A 1 290 ? 20.284 2.934 -32.762 1.00 98.50 290 ALA A N 1
ATOM 2155 C CA . ALA A 1 290 ? 21.114 1.956 -33.466 1.00 98.50 290 ALA A CA 1
ATOM 2156 C C . ALA A 1 290 ? 21.037 2.107 -34.999 1.00 98.50 290 ALA A C 1
ATOM 2158 O O . ALA A 1 290 ? 22.050 1.983 -35.689 1.00 98.50 290 ALA A O 1
ATOM 2159 N N . GLU A 1 291 ? 19.852 2.394 -35.548 1.00 98.62 291 GLU A N 1
ATOM 2160 C CA . GLU A 1 291 ? 19.681 2.670 -36.979 1.00 98.62 291 GLU A CA 1
ATOM 2161 C C . GLU A 1 291 ? 20.346 3.991 -37.393 1.00 98.62 291 GLU A C 1
ATOM 2163 O O . GLU A 1 291 ? 20.983 4.050 -38.448 1.00 98.62 291 GLU A O 1
ATOM 2168 N N . GLU A 1 292 ? 20.259 5.037 -36.566 1.00 98.56 292 GLU A N 1
ATOM 2169 C CA . GLU A 1 292 ? 20.938 6.316 -36.803 1.00 98.56 292 GLU A CA 1
ATOM 2170 C C . GLU A 1 292 ? 22.465 6.169 -36.815 1.00 98.56 292 GLU A C 1
ATOM 2172 O O . GLU A 1 292 ? 23.128 6.695 -37.716 1.00 98.56 292 GLU A O 1
ATOM 2177 N N . GLU A 1 293 ? 23.025 5.414 -35.867 1.00 98.62 293 GLU A N 1
ATOM 2178 C CA . GLU A 1 293 ? 24.453 5.090 -35.822 1.00 98.62 293 GLU A CA 1
ATOM 2179 C C . GLU A 1 293 ? 24.885 4.292 -37.058 1.00 98.62 293 GLU A C 1
ATOM 2181 O O . GLU A 1 293 ? 25.858 4.660 -37.719 1.00 98.62 293 GLU A O 1
ATOM 2186 N N . ALA A 1 294 ? 24.127 3.259 -37.441 1.00 98.44 294 ALA A N 1
ATOM 2187 C CA . ALA A 1 294 ? 24.412 2.470 -38.639 1.00 98.44 294 ALA A CA 1
ATOM 2188 C C . ALA A 1 294 ? 24.394 3.334 -39.914 1.00 98.44 294 ALA A C 1
ATOM 2190 O O . ALA A 1 294 ? 25.281 3.222 -40.767 1.00 98.44 294 ALA A O 1
ATOM 2191 N N . LEU A 1 295 ? 23.422 4.244 -40.032 1.00 98.44 295 LEU A N 1
ATOM 2192 C CA . LEU A 1 295 ? 23.340 5.205 -41.130 1.00 98.44 295 LEU A CA 1
ATOM 2193 C C . LEU A 1 295 ? 24.572 6.128 -41.135 1.00 98.44 295 LEU A C 1
ATOM 2195 O O . LEU A 1 295 ? 25.182 6.353 -42.186 1.00 98.44 295 LEU A O 1
ATOM 2199 N N . ALA A 1 296 ? 24.974 6.647 -39.973 1.00 98.62 296 ALA A N 1
ATOM 2200 C CA . ALA A 1 296 ? 26.169 7.475 -39.842 1.00 98.62 296 ALA A CA 1
ATOM 2201 C C . ALA A 1 296 ? 27.438 6.721 -40.278 1.00 98.62 296 ALA A C 1
ATOM 2203 O O . ALA A 1 296 ? 28.232 7.267 -41.049 1.00 98.62 296 ALA A O 1
ATOM 2204 N N . THR A 1 297 ? 27.591 5.451 -39.887 1.00 98.38 297 THR A N 1
ATOM 2205 C CA . THR A 1 297 ? 28.693 4.588 -40.336 1.00 98.38 297 THR A CA 1
ATOM 2206 C C . THR A 1 297 ? 28.689 4.399 -41.853 1.00 98.38 297 THR A C 1
ATOM 2208 O O . THR A 1 297 ? 29.733 4.559 -42.483 1.00 98.38 297 THR A O 1
ATOM 2211 N N . ILE A 1 298 ? 27.531 4.128 -42.469 1.00 98.62 298 ILE A N 1
ATOM 2212 C CA . ILE A 1 298 ? 27.415 3.975 -43.931 1.00 98.62 298 ILE A CA 1
ATOM 2213 C C . ILE A 1 298 ? 27.787 5.278 -44.650 1.00 98.62 298 ILE A C 1
ATOM 2215 O O . ILE A 1 298 ? 28.518 5.249 -45.640 1.00 98.62 298 ILE A O 1
ATOM 2219 N N . ARG A 1 299 ? 27.330 6.434 -44.150 1.00 98.62 299 ARG A N 1
ATOM 2220 C CA . ARG A 1 299 ? 27.684 7.750 -44.712 1.00 98.62 299 ARG A CA 1
ATOM 2221 C C . ARG A 1 299 ? 29.181 8.026 -44.626 1.00 98.62 299 ARG A C 1
ATOM 2223 O O . ARG A 1 299 ? 29.752 8.527 -45.592 1.00 98.62 299 ARG A O 1
ATOM 2230 N N . ASN A 1 300 ? 29.807 7.716 -43.493 1.00 98.50 300 ASN A N 1
ATOM 2231 C CA . ASN A 1 300 ? 31.246 7.897 -43.317 1.00 98.50 300 ASN A CA 1
ATOM 2232 C C . ASN A 1 300 ? 32.036 6.964 -44.243 1.00 98.50 300 ASN A C 1
ATOM 2234 O O . ASN A 1 300 ? 32.912 7.439 -44.957 1.00 98.50 300 ASN A O 1
ATOM 2238 N N . ASN A 1 301 ? 31.647 5.690 -44.346 1.00 98.44 301 ASN A N 1
ATOM 2239 C CA . ASN A 1 301 ? 32.259 4.740 -45.279 1.00 98.44 301 ASN A CA 1
ATOM 2240 C C . ASN A 1 301 ? 32.145 5.221 -46.739 1.00 98.44 301 ASN A C 1
ATOM 2242 O O . ASN A 1 301 ? 33.136 5.248 -47.462 1.00 98.44 301 ASN A O 1
ATOM 2246 N N . ALA A 1 302 ? 30.966 5.692 -47.163 1.00 98.44 302 ALA A N 1
ATOM 2247 C CA . ALA A 1 302 ? 30.785 6.234 -48.509 1.00 98.44 302 ALA A CA 1
ATOM 2248 C C . ALA A 1 302 ? 31.723 7.422 -48.791 1.00 98.44 302 ALA A C 1
ATOM 2250 O O . ALA A 1 302 ? 32.305 7.492 -49.873 1.00 98.44 302 ALA A O 1
ATOM 2251 N N . ARG A 1 303 ? 31.916 8.323 -47.815 1.00 98.62 303 ARG A N 1
ATOM 2252 C CA . ARG A 1 303 ? 32.879 9.432 -47.926 1.00 98.62 303 ARG A CA 1
ATOM 2253 C C . ARG A 1 303 ? 34.313 8.921 -48.068 1.00 98.62 303 ARG A C 1
ATOM 2255 O O . ARG A 1 303 ? 34.991 9.324 -49.009 1.00 98.62 303 ARG A O 1
ATOM 2262 N N . GLU A 1 304 ? 34.737 7.989 -47.217 1.00 98.44 304 GLU A N 1
ATOM 2263 C CA . GLU A 1 304 ? 36.077 7.385 -47.286 1.00 98.44 304 GLU A CA 1
ATOM 2264 C C . GLU A 1 304 ? 36.335 6.690 -48.632 1.00 98.44 304 GLU A C 1
ATOM 2266 O O . GLU A 1 304 ? 37.428 6.782 -49.187 1.00 98.44 304 GLU A O 1
ATOM 2271 N N . VAL A 1 305 ? 35.339 5.998 -49.196 1.00 98.56 305 VAL A N 1
ATOM 2272 C CA . VAL A 1 305 ? 35.463 5.362 -50.518 1.00 98.56 305 VAL A CA 1
ATOM 2273 C C . VAL A 1 305 ? 35.613 6.411 -51.619 1.00 98.56 305 VAL A C 1
ATOM 2275 O O . VAL A 1 305 ? 36.443 6.237 -52.513 1.00 98.56 305 VAL A O 1
ATOM 2278 N N . THR A 1 306 ? 34.856 7.513 -51.561 1.00 98.44 306 THR A N 1
ATOM 2279 C CA . THR A 1 306 ? 35.010 8.605 -52.534 1.00 98.44 306 THR A CA 1
ATOM 2280 C C . THR A 1 306 ? 36.367 9.296 -52.429 1.00 98.44 306 THR A C 1
ATOM 2282 O O . THR A 1 306 ? 36.952 9.613 -53.462 1.00 98.44 306 THR A O 1
ATOM 2285 N N . GLU A 1 307 ? 36.896 9.469 -51.217 1.00 98.38 307 GLU A N 1
ATOM 2286 C CA . GLU A 1 307 ? 38.234 10.019 -50.974 1.00 98.38 307 GLU A CA 1
ATOM 2287 C C . GLU A 1 307 ? 39.315 9.099 -51.558 1.00 98.38 307 GLU A C 1
ATOM 2289 O O . GLU A 1 307 ? 40.096 9.530 -52.402 1.00 98.38 307 GLU A O 1
ATOM 2294 N N . LYS A 1 308 ? 39.263 7.793 -51.260 1.00 98.25 308 LYS A N 1
ATOM 2295 C CA . LYS A 1 308 ? 40.173 6.789 -51.846 1.00 98.25 308 LYS A CA 1
ATOM 2296 C C . LYS A 1 308 ? 40.114 6.754 -53.373 1.00 98.25 308 LYS A C 1
ATOM 2298 O O . LYS A 1 308 ? 41.136 6.575 -54.032 1.00 98.25 308 LYS A O 1
ATOM 2303 N N . MET A 1 309 ? 38.928 6.912 -53.962 1.00 98.44 309 MET A N 1
ATOM 2304 C CA . MET A 1 309 ? 38.776 6.973 -55.419 1.00 98.44 309 MET A CA 1
ATOM 2305 C C . MET A 1 309 ? 39.465 8.213 -56.005 1.00 98.44 309 MET A C 1
ATOM 2307 O O . MET A 1 309 ? 40.116 8.113 -57.046 1.00 98.44 309 MET A O 1
ATOM 2311 N N . GLN A 1 310 ? 39.349 9.367 -55.342 1.00 98.50 310 GLN A N 1
ATOM 2312 C CA . GLN A 1 310 ? 40.026 10.598 -55.755 1.00 98.50 310 GLN A CA 1
ATOM 2313 C C . GLN A 1 310 ? 41.547 10.466 -55.639 1.00 98.50 310 GLN A C 1
ATOM 2315 O O . GLN A 1 310 ? 42.244 10.778 -56.602 1.00 98.50 310 GLN A O 1
ATOM 2320 N N . GLU A 1 311 ? 42.053 9.939 -54.521 1.00 98.25 311 GLU A N 1
ATOM 2321 C CA . GLU A 1 311 ? 43.481 9.655 -54.325 1.00 98.25 311 GLU A CA 1
ATOM 2322 C C . GLU A 1 311 ? 44.026 8.738 -55.427 1.00 98.25 311 GLU A C 1
ATOM 2324 O O . GLU A 1 311 ? 45.042 9.041 -56.050 1.00 98.25 311 GLU A O 1
ATOM 2329 N N . LYS A 1 312 ? 43.316 7.643 -55.736 1.00 98.56 312 LYS A N 1
ATOM 2330 C CA . LYS A 1 312 ? 43.719 6.716 -56.802 1.00 98.56 312 LYS A CA 1
ATOM 2331 C C . LYS A 1 312 ? 43.657 7.335 -58.194 1.00 98.56 312 LYS A C 1
ATOM 2333 O O . LYS A 1 312 ? 44.526 7.046 -59.013 1.00 98.56 312 LYS A O 1
ATOM 2338 N N . SER A 1 313 ? 42.683 8.200 -58.473 1.00 98.25 313 SER A N 1
ATOM 2339 C CA . SER A 1 313 ? 42.648 8.947 -59.735 1.00 98.25 313 SER A CA 1
ATOM 2340 C C . SER A 1 313 ? 43.859 9.873 -59.866 1.00 98.25 313 SER A C 1
ATOM 2342 O O . SER A 1 313 ? 44.499 9.888 -60.914 1.00 98.25 313 SER A O 1
ATOM 2344 N N . GLN A 1 314 ? 44.208 10.595 -58.796 1.00 98.50 314 GLN A N 1
ATOM 2345 C CA . GLN A 1 314 ? 45.384 11.471 -58.767 1.00 98.50 314 GLN A CA 1
ATOM 2346 C C . GLN A 1 314 ? 46.688 10.678 -58.931 1.00 98.50 314 GLN A C 1
ATOM 2348 O O . GLN A 1 314 ? 47.571 11.105 -59.671 1.00 98.50 314 GLN A O 1
ATOM 2353 N N . GLU A 1 315 ? 46.798 9.504 -58.302 1.00 98.38 315 GLU A N 1
ATOM 2354 C CA . GLU A 1 315 ? 47.939 8.595 -58.465 1.00 98.38 315 GLU A CA 1
ATOM 2355 C C . GLU A 1 315 ? 48.087 8.136 -59.925 1.00 98.38 315 GLU A C 1
ATOM 2357 O O . GLU A 1 315 ? 49.181 8.199 -60.486 1.00 98.38 315 GLU A O 1
ATOM 2362 N N . ILE A 1 316 ? 46.988 7.732 -60.575 1.00 98.44 316 ILE A N 1
ATOM 2363 C CA . ILE A 1 316 ? 46.990 7.318 -61.988 1.00 98.44 316 ILE A CA 1
ATOM 2364 C C . ILE A 1 316 ? 47.408 8.471 -62.905 1.00 98.44 316 ILE A C 1
ATOM 2366 O O . ILE A 1 316 ? 48.205 8.263 -63.823 1.00 98.44 316 ILE A O 1
ATOM 2370 N N . ASP A 1 317 ? 46.894 9.678 -62.676 1.00 98.38 317 ASP A N 1
ATOM 2371 C CA . ASP A 1 317 ? 47.281 10.853 -63.460 1.00 98.38 317 ASP A CA 1
ATOM 2372 C C . ASP A 1 317 ? 48.763 11.205 -63.238 1.00 98.38 317 ASP A C 1
ATOM 2374 O O . ASP A 1 317 ? 49.483 11.500 -64.197 1.00 98.38 317 ASP A O 1
ATOM 2378 N N . GLY A 1 318 ? 49.266 11.049 -62.009 1.00 98.19 318 GLY A N 1
ATOM 2379 C CA . GLY A 1 318 ? 50.694 11.097 -61.691 1.00 98.19 318 GLY A CA 1
ATOM 2380 C C . GLY A 1 318 ? 51.517 10.084 -62.498 1.00 98.19 318 GLY A C 1
ATOM 2381 O O . GLY A 1 318 ? 52.487 10.456 -63.156 1.00 98.19 318 GLY A O 1
ATOM 2382 N N . LEU A 1 319 ? 51.099 8.818 -62.547 1.00 98.06 319 LEU A N 1
ATOM 2383 C CA . LEU A 1 319 ? 51.786 7.778 -63.325 1.00 98.06 319 LEU A CA 1
ATOM 2384 C C . LEU A 1 319 ? 51.756 8.049 -64.833 1.00 98.06 319 LEU A C 1
ATOM 2386 O O . LEU A 1 319 ? 52.755 7.832 -65.513 1.00 98.06 319 LEU A O 1
ATOM 2390 N N . ARG A 1 320 ? 50.640 8.557 -65.367 1.00 98.19 320 ARG A N 1
ATOM 2391 C CA . ARG A 1 320 ? 50.536 8.954 -66.782 1.00 98.19 320 ARG A CA 1
ATOM 2392 C C . ARG A 1 320 ? 51.484 10.095 -67.121 1.00 98.19 320 ARG A C 1
ATOM 2394 O O . ARG A 1 320 ? 52.118 10.067 -68.172 1.00 98.19 320 ARG A O 1
ATOM 2401 N N . THR A 1 321 ? 51.578 11.108 -66.258 1.00 98.19 321 THR A N 1
ATOM 2402 C CA . THR A 1 321 ? 52.521 12.214 -66.477 1.00 98.19 321 THR A CA 1
ATOM 2403 C C . THR A 1 321 ? 53.969 11.734 -66.441 1.00 98.19 321 THR A C 1
ATOM 2405 O O . THR A 1 321 ? 54.726 12.100 -67.336 1.00 98.19 321 THR A O 1
ATOM 2408 N N . MET A 1 322 ? 54.328 10.860 -65.495 1.00 97.56 322 MET A N 1
ATOM 2409 C CA . MET A 1 322 ? 55.657 10.243 -65.416 1.00 97.56 322 MET A CA 1
ATOM 2410 C C . MET A 1 322 ? 55.975 9.396 -66.658 1.00 97.56 322 MET A C 1
ATOM 2412 O O . MET A 1 322 ? 57.002 9.616 -67.291 1.00 97.56 322 MET A O 1
ATOM 2416 N N . LEU A 1 323 ? 55.059 8.514 -67.077 1.00 98.12 323 LEU A N 1
ATOM 2417 C CA . LEU A 1 323 ? 55.227 7.681 -68.274 1.00 98.12 323 LEU A CA 1
ATOM 2418 C C . LEU A 1 323 ? 55.458 8.526 -69.537 1.00 98.12 323 LEU A C 1
ATOM 2420 O O . LEU A 1 323 ? 56.379 8.255 -70.300 1.00 98.12 323 LEU A O 1
ATOM 2424 N N . ASN A 1 324 ? 54.666 9.585 -69.737 1.00 97.88 324 ASN A N 1
ATOM 2425 C CA . ASN A 1 324 ? 54.835 10.501 -70.871 1.00 97.88 324 ASN A CA 1
ATOM 2426 C C . ASN A 1 324 ? 56.206 11.205 -70.864 1.00 97.88 324 ASN A C 1
ATOM 2428 O O . ASN A 1 324 ? 56.733 11.543 -71.925 1.00 97.88 324 ASN A O 1
ATOM 2432 N N . VAL A 1 325 ? 56.769 11.486 -69.682 1.00 98.06 325 VAL A N 1
ATOM 2433 C CA . VAL A 1 325 ? 58.125 12.040 -69.545 1.00 98.06 325 VAL A CA 1
ATOM 2434 C C . VAL A 1 325 ? 59.162 10.984 -69.924 1.00 98.06 325 VAL A C 1
ATOM 2436 O O . VAL A 1 325 ? 60.017 11.265 -70.764 1.00 98.06 325 VAL A O 1
ATOM 2439 N N . ASP A 1 326 ? 59.042 9.767 -69.396 1.00 97.94 326 ASP A N 1
ATOM 2440 C CA . ASP A 1 326 ? 59.957 8.656 -69.678 1.00 97.94 326 ASP A CA 1
ATOM 2441 C C . ASP A 1 326 ? 59.991 8.291 -71.171 1.00 97.94 326 ASP A C 1
ATOM 2443 O O . ASP A 1 326 ? 61.064 8.063 -71.736 1.00 97.94 326 ASP A O 1
ATOM 2447 N N . GLU A 1 327 ? 58.836 8.277 -71.843 1.00 97.62 327 GLU A N 1
ATOM 2448 C CA . GLU A 1 327 ? 58.739 8.033 -73.287 1.00 97.62 327 GLU A CA 1
ATOM 2449 C C . GLU A 1 327 ? 59.482 9.108 -74.088 1.00 97.62 327 GLU A C 1
ATOM 2451 O O . GLU A 1 327 ? 60.305 8.778 -74.945 1.00 97.62 327 GLU A O 1
ATOM 2456 N N . ARG A 1 328 ? 59.284 10.391 -73.755 1.00 96.62 328 ARG A N 1
ATOM 2457 C CA . ARG A 1 328 ? 60.014 11.503 -74.390 1.00 96.62 328 ARG A CA 1
ATOM 2458 C C . ARG A 1 328 ? 61.515 11.402 -74.151 1.00 96.62 328 ARG A C 1
ATOM 2460 O O . ARG A 1 328 ? 62.303 11.612 -75.071 1.00 96.62 328 ARG A O 1
ATOM 2467 N N . GLU A 1 329 ? 61.934 11.074 -72.933 1.00 96.81 329 GLU A N 1
ATOM 2468 C CA . GLU A 1 329 ? 63.348 10.861 -72.635 1.00 96.81 329 GLU A CA 1
ATOM 2469 C C . GLU A 1 329 ? 63.934 9.686 -73.423 1.00 96.81 329 GLU A C 1
ATOM 2471 O O . GLU A 1 329 ? 65.058 9.774 -73.924 1.00 96.81 329 GLU A O 1
ATOM 2476 N N . SER A 1 330 ? 63.186 8.588 -73.540 1.00 96.69 330 SER A N 1
ATOM 2477 C CA . SER A 1 330 ? 63.574 7.406 -74.309 1.00 96.69 330 SER A CA 1
ATOM 2478 C C . SER A 1 330 ? 63.727 7.738 -75.793 1.00 96.69 330 SER A C 1
ATOM 2480 O O . SER A 1 330 ? 64.741 7.388 -76.400 1.00 96.69 330 SER A O 1
ATOM 2482 N N . GLU A 1 331 ? 62.791 8.494 -76.371 1.00 94.69 331 GLU A N 1
ATOM 2483 C CA . GLU A 1 331 ? 62.873 8.983 -77.750 1.00 94.69 331 GLU A CA 1
ATOM 2484 C C . GLU A 1 331 ? 64.103 9.870 -77.975 1.00 94.69 331 GLU A C 1
ATOM 2486 O O . GLU A 1 331 ? 64.839 9.663 -78.945 1.00 94.69 331 GLU A O 1
ATOM 2491 N N . VAL A 1 332 ? 64.384 10.805 -77.059 1.00 94.19 332 VAL A N 1
ATOM 2492 C CA . VAL A 1 332 ? 65.582 11.661 -77.110 1.00 94.19 332 VAL A CA 1
ATOM 2493 C C . VAL A 1 332 ? 66.860 10.818 -77.050 1.00 94.19 332 VAL A C 1
ATOM 2495 O O . VAL A 1 332 ? 67.761 11.002 -77.874 1.00 94.19 332 VAL A O 1
ATOM 2498 N N . LYS A 1 333 ? 66.940 9.851 -76.127 1.00 94.38 333 LYS A N 1
ATOM 2499 C CA . LYS A 1 333 ? 68.093 8.941 -75.987 1.00 94.38 333 LYS A CA 1
ATOM 2500 C C . LYS A 1 333 ? 68.271 8.058 -77.231 1.00 94.38 333 LYS A C 1
ATOM 2502 O O . LYS A 1 333 ? 69.386 7.916 -77.738 1.00 94.38 333 LYS A O 1
ATOM 2507 N N . LEU A 1 334 ? 67.191 7.500 -77.780 1.00 91.44 334 LEU A N 1
ATOM 2508 C CA . LEU A 1 334 ? 67.221 6.707 -79.014 1.00 91.44 334 LEU A CA 1
ATOM 2509 C C . LEU A 1 334 ? 67.646 7.542 -80.229 1.00 91.44 334 LEU A C 1
ATOM 2511 O O . LEU A 1 334 ? 68.402 7.051 -81.073 1.00 91.44 334 LEU A O 1
ATOM 2515 N N . ALA A 1 335 ? 67.192 8.795 -80.327 1.00 89.38 335 ALA A N 1
ATOM 2516 C CA . ALA A 1 335 ? 67.606 9.722 -81.376 1.00 89.38 335 ALA A CA 1
ATOM 2517 C C . ALA A 1 335 ? 69.111 10.025 -81.299 1.00 89.38 335 ALA A C 1
ATOM 2519 O O . ALA A 1 335 ? 69.796 9.964 -82.324 1.00 89.38 335 ALA A O 1
ATOM 2520 N N . GLN A 1 336 ? 69.647 10.255 -80.093 1.00 86.94 336 GLN A N 1
ATOM 2521 C CA . GLN A 1 336 ? 71.088 10.410 -79.868 1.00 86.94 336 GLN A CA 1
ATOM 2522 C C . GLN A 1 336 ? 71.856 9.162 -80.336 1.00 86.94 336 GLN A C 1
ATOM 2524 O O . GLN A 1 336 ? 72.740 9.268 -81.184 1.00 86.94 336 GLN A O 1
ATOM 2529 N N . LEU A 1 337 ? 71.471 7.959 -79.892 1.00 86.38 337 LEU A N 1
ATOM 2530 C CA . LEU A 1 337 ? 72.145 6.710 -80.283 1.00 86.38 337 LEU A CA 1
ATOM 2531 C C . LEU A 1 337 ? 72.113 6.439 -81.800 1.00 86.38 337 LEU A C 1
ATOM 2533 O O . LEU A 1 337 ? 73.098 5.950 -82.359 1.00 86.38 337 LEU A O 1
ATOM 2537 N N . LYS A 1 338 ? 71.012 6.767 -82.492 1.00 83.44 338 LYS A N 1
ATOM 2538 C CA . LYS A 1 338 ? 70.923 6.658 -83.961 1.00 83.44 338 LYS A CA 1
ATOM 2539 C C . LYS A 1 338 ? 71.814 7.682 -84.673 1.00 83.44 338 LYS A C 1
ATOM 2541 O O . LYS A 1 338 ? 72.450 7.327 -85.665 1.00 83.44 338 LYS A O 1
ATOM 2546 N N . GLY A 1 339 ? 71.902 8.914 -84.164 1.00 65.50 339 GLY A N 1
ATOM 2547 C CA . GLY A 1 339 ? 72.796 9.953 -84.687 1.00 65.50 339 GLY A CA 1
ATOM 2548 C C . GLY A 1 339 ? 74.281 9.589 -84.566 1.00 65.50 339 GLY A C 1
ATOM 2549 O O . GLY A 1 339 ? 75.055 9.848 -85.486 1.00 65.50 339 GLY A O 1
ATOM 2550 N N . LEU A 1 340 ? 74.666 8.890 -83.493 1.00 57.97 340 LEU A N 1
ATOM 2551 C CA . LEU A 1 340 ? 76.039 8.413 -83.290 1.00 57.97 340 LEU A CA 1
ATOM 2552 C C . LEU A 1 340 ? 76.459 7.257 -84.223 1.00 57.97 340 LEU A C 1
ATOM 2554 O O . LEU A 1 340 ? 77.653 7.055 -84.429 1.00 57.97 340 LEU A O 1
ATOM 2558 N N . ARG A 1 341 ? 75.535 6.514 -84.855 1.00 54.53 341 ARG A N 1
ATOM 2559 C CA . ARG A 1 341 ? 75.901 5.427 -85.795 1.00 54.53 341 ARG A CA 1
ATOM 2560 C C . ARG A 1 341 ? 76.363 5.905 -87.176 1.00 54.53 341 ARG A C 1
ATOM 2562 O O . ARG A 1 341 ? 76.818 5.082 -87.967 1.00 54.53 341 ARG A O 1
ATOM 2569 N N . LYS A 1 342 ? 76.282 7.204 -87.486 1.00 54.47 342 LYS A N 1
ATOM 2570 C CA . LYS A 1 342 ? 76.669 7.744 -88.803 1.00 54.47 342 LYS A CA 1
ATOM 2571 C C . LYS A 1 342 ? 78.077 8.356 -88.860 1.00 54.47 342 LYS A C 1
ATOM 2573 O O . LYS A 1 342 ? 78.447 8.867 -89.910 1.00 54.47 342 LYS A O 1
ATOM 2578 N N . SER A 1 343 ? 78.879 8.270 -87.791 1.00 54.25 343 SER A N 1
ATOM 2579 C CA . SER A 1 343 ? 80.266 8.780 -87.770 1.00 54.25 343 SER A CA 1
ATOM 2580 C C . SER A 1 343 ? 81.359 7.698 -87.802 1.00 54.25 343 SER A C 1
ATOM 2582 O O . SER A 1 343 ? 82.536 8.013 -87.660 1.00 54.25 343 SER A O 1
ATOM 2584 N N . GLY A 1 344 ? 81.002 6.430 -88.036 1.00 55.78 344 GLY A N 1
ATOM 2585 C CA . GLY A 1 344 ? 81.932 5.293 -88.034 1.00 55.78 344 GLY A CA 1
ATOM 2586 C C . GLY A 1 344 ? 81.973 4.499 -89.341 1.00 55.78 344 GLY A C 1
ATOM 2587 O O . GLY A 1 344 ? 81.812 3.285 -89.317 1.00 55.78 344 GLY A O 1
ATOM 2588 N N . SER A 1 345 ? 82.167 5.157 -90.487 1.00 48.25 345 SER A N 1
ATOM 2589 C CA . SER A 1 345 ? 82.656 4.500 -91.712 1.00 48.25 345 SER A CA 1
ATOM 2590 C C . SER A 1 345 ? 83.541 5.467 -92.498 1.00 48.25 345 SER A C 1
ATOM 2592 O O . SER A 1 345 ? 83.203 5.942 -93.575 1.00 48.25 345 SER A O 1
ATOM 2594 N N . ILE A 1 346 ? 84.684 5.791 -91.893 1.00 54.81 346 ILE A N 1
ATOM 2595 C CA . ILE A 1 346 ? 85.891 6.233 -92.593 1.00 54.81 346 ILE A CA 1
ATOM 2596 C C . ILE A 1 346 ? 86.958 5.208 -92.214 1.00 54.81 346 ILE A C 1
ATOM 2598 O O . ILE A 1 346 ? 87.775 5.397 -91.322 1.00 54.81 346 ILE A O 1
ATOM 2602 N N . TRP A 1 347 ? 86.849 4.045 -92.848 1.00 54.28 347 TRP A N 1
ATOM 2603 C CA . TRP A 1 347 ? 88.005 3.229 -93.187 1.00 54.28 347 TRP A CA 1
ATOM 2604 C C . TRP A 1 347 ? 88.118 3.284 -94.707 1.00 54.28 347 TRP A C 1
ATOM 2606 O O . TRP A 1 347 ? 87.568 2.428 -95.401 1.00 54.28 347 TRP A O 1
ATOM 2616 N N . ARG A 1 348 ? 88.760 4.341 -95.209 1.00 40.88 348 ARG A N 1
ATOM 2617 C CA . ARG A 1 348 ? 89.651 4.327 -96.375 1.00 40.88 348 ARG A CA 1
ATOM 2618 C C . ARG A 1 348 ? 90.342 5.666 -96.541 1.00 40.88 348 ARG A C 1
ATOM 2620 O O . ARG A 1 348 ? 89.639 6.693 -96.430 1.00 40.88 348 ARG A O 1
#

Radius of gyration: 57.92 Å; chains: 1; bounding box: 136×95×180 Å

Foldseek 3Di:
DDDDDDDDDDDDDDDDDPPPPPDDDDDDPDDDDDDDDDDDDDDDDDDDDDDDDDDDDDPDDDDDDDDDDDDDDDDDDDDPPDDPDDDPDPDPDPDDDDDDDDDDDDDDDDDDDDDDDDDDDDDDDDDDDDDDDDDDDDPDDPDPPPPDPPPPPQPADVVRDRPDLDCPPVHNPPPDPPSDDPPDVVVVVVVVVVVVVDDPVVVVVVVVVVVVVVVVVVVVVVVVVVVVVVVVVVVVVVVVVVVVVVVVVVVVVVVVVVVVVVVVVVVVVVVVVVVVVVVVVVVVVVVVVVVVVVVVVVVVVVVVVVVVVVVVVVVVVVVVVVVVVVVVVVVVVVVVVVVVVPPPPPPD

Secondary structure (DSSP, 8-state):
----PPPP----------------------PPPPPPPP---------------------------------------------SS----------PPP---------------------------------------------------------B-TTS-B-TT-TTTS-TT---TT------HHHHHHHHHHHHHS-HHHHHHHHHHHHHHHHHHHHHHHHHHHHHHHHHHHHHHHHHHHHHHHHHHHHHHHHHHHHHHHHHHHHHHHHHHHHHHHHHHHHHHHHHHHHHHHHHHHHHHHHHHHHHHHHHHHHHHHHHHHHHHHHHHHHHHHHHHHHHTTS-----

Organism: NCBI:txid68775

Sequence (348 aa):
MTSASIVQNNTPSSEKSIYFDASSEPSMQIAQPAPATQGSQVQYDSQMAATAPAVSYDYAHGSKYLDYLGPNAQNNEDGIIQHPHDSQGWLPATDLPDEHPIGNSTQIGPTIARGASPTSSSSSARAARGNGSPTNAGRIQATSLDRSGSRRSTFTNKEGRTVVGSTFINGAGTTGPYAVAQEDGSLHARTASAEEALTPKQKLKIEKAAAKDSRRLSKVIKQEAKIEKQALTVAIDELANLQKFQKAAVKQEGRAQASHAKVLLSFKKTEAVYLAAKTQYEAALGKLNAEEEALATIRNNAREVTEKMQEKSQEIDGLRTMLNVDERESEVKLAQLKGLRKSGSIWR

pLDDT: mean 70.07, std 24.33, range [32.59, 98.69]